Protein AF-A2E7D9-F1 (afdb_monomer_lite)

Radius of gyration: 16.48 Å; chains: 1; bounding box: 53×42×52 Å

Structure (mmCIF, N/CA/C/O backbone):
data_AF-A2E7D9-F1
#
_entry.id   AF-A2E7D9-F1
#
loop_
_atom_site.group_PDB
_atom_site.id
_atom_site.type_symbol
_atom_site.label_atom_id
_atom_site.label_alt_id
_atom_site.label_comp_id
_atom_site.label_asym_id
_atom_site.label_entity_id
_atom_site.label_seq_id
_atom_site.pdbx_PDB_ins_code
_atom_site.Cartn_x
_atom_site.Cartn_y
_atom_site.Cartn_z
_atom_site.occupancy
_atom_site.B_iso_or_equiv
_atom_site.auth_seq_id
_atom_site.auth_comp_id
_atom_site.auth_asym_id
_atom_site.auth_atom_id
_atom_site.pdbx_PDB_model_num
ATOM 1 N N . MET A 1 1 ? 33.638 1.918 5.954 1.00 30.06 1 MET A N 1
ATOM 2 C CA . MET A 1 1 ? 33.162 0.520 5.959 1.00 30.06 1 MET A CA 1
ATOM 3 C C . MET A 1 1 ? 31.988 0.460 6.928 1.00 30.06 1 MET A C 1
ATOM 5 O O . MET A 1 1 ? 32.212 0.409 8.124 1.00 30.06 1 MET A O 1
ATOM 9 N N . PHE A 1 2 ? 30.757 0.619 6.432 1.00 24.28 2 PHE A N 1
ATOM 10 C CA . PHE A 1 2 ? 29.536 0.519 7.238 1.00 24.28 2 PHE A CA 1
ATOM 11 C C . PHE A 1 2 ? 28.786 -0.727 6.775 1.00 24.28 2 PHE A C 1
ATOM 13 O O . PHE A 1 2 ? 28.211 -0.743 5.688 1.00 24.28 2 PHE A O 1
ATOM 20 N N . LEU A 1 3 ? 28.850 -1.782 7.583 1.00 25.36 3 LEU A N 1
ATOM 21 C CA . LEU A 1 3 ? 27.951 -2.925 7.490 1.00 25.36 3 LEU A CA 1
ATOM 22 C C . LEU A 1 3 ? 26.620 -2.477 8.096 1.00 25.36 3 LEU A C 1
ATOM 24 O O . LEU A 1 3 ? 26.408 -2.576 9.299 1.00 25.36 3 LEU A O 1
ATOM 28 N N . GLY A 1 4 ? 25.760 -1.887 7.268 1.00 25.38 4 GLY A N 1
ATOM 29 C CA . GLY A 1 4 ? 24.350 -1.761 7.607 1.00 25.38 4 GLY A CA 1
ATOM 30 C C . GLY A 1 4 ? 23.740 -3.152 7.529 1.00 25.38 4 GLY A C 1
ATOM 31 O O . GLY A 1 4 ? 23.746 -3.760 6.460 1.00 25.38 4 GLY A O 1
ATOM 32 N N . GLU A 1 5 ? 23.262 -3.672 8.653 1.00 24.62 5 GLU A N 1
ATOM 33 C CA . GLU A 1 5 ? 22.437 -4.874 8.685 1.00 24.62 5 GLU A CA 1
ATOM 34 C C . GLU A 1 5 ? 21.148 -4.589 7.905 1.00 24.62 5 GLU A C 1
ATOM 36 O O . GLU A 1 5 ? 20.177 -4.020 8.403 1.00 24.62 5 GLU A O 1
ATOM 41 N N . TYR A 1 6 ? 21.155 -4.940 6.621 1.00 29.70 6 TYR A N 1
ATOM 42 C CA . TYR A 1 6 ? 19.945 -5.016 5.827 1.00 29.70 6 TYR A CA 1
ATOM 43 C C . TYR A 1 6 ? 19.163 -6.215 6.354 1.00 29.70 6 TYR A C 1
ATOM 45 O O . TYR A 1 6 ? 19.452 -7.356 5.990 1.00 29.70 6 TYR A O 1
ATOM 53 N N . HIS A 1 7 ? 18.163 -5.969 7.203 1.00 30.05 7 HIS A N 1
ATOM 54 C CA . HIS A 1 7 ? 17.096 -6.936 7.435 1.00 30.05 7 HIS A CA 1
ATOM 55 C C . HIS A 1 7 ? 16.332 -7.103 6.122 1.00 30.05 7 HIS A C 1
ATOM 57 O O . HIS A 1 7 ? 15.333 -6.447 5.828 1.00 30.05 7 HIS A O 1
ATOM 63 N N . LEU A 1 8 ? 16.886 -7.962 5.275 1.00 32.75 8 LEU A N 1
ATOM 64 C CA . LEU A 1 8 ? 16.264 -8.465 4.081 1.00 32.75 8 LEU A CA 1
ATOM 65 C C . LEU A 1 8 ? 15.051 -9.271 4.565 1.00 32.75 8 LEU A C 1
ATOM 67 O O . LEU A 1 8 ? 15.192 -10.420 4.973 1.00 32.75 8 LEU A O 1
ATOM 71 N N . PHE A 1 9 ? 13.846 -8.700 4.503 1.00 41.06 9 PHE A N 1
ATOM 72 C CA . PHE A 1 9 ? 12.592 -9.467 4.582 1.00 41.06 9 PHE A CA 1
ATOM 73 C C . PHE A 1 9 ? 12.398 -10.305 3.300 1.00 41.06 9 PHE A C 1
ATOM 75 O O . PHE A 1 9 ? 11.319 -10.352 2.713 1.00 41.06 9 PHE A O 1
ATOM 82 N N . ALA A 1 10 ? 13.475 -10.926 2.809 1.00 32.38 10 ALA A N 1
ATOM 83 C CA . ALA A 1 10 ? 13.422 -11.865 1.714 1.00 32.38 10 ALA A CA 1
ATOM 84 C C . ALA A 1 10 ? 12.957 -13.204 2.266 1.00 32.38 10 ALA A C 1
ATOM 86 O O . ALA A 1 10 ? 13.607 -13.832 3.099 1.00 32.38 10 ALA A O 1
ATOM 87 N N . TYR A 1 11 ? 11.827 -13.637 1.729 1.00 38.59 11 TYR A N 1
ATOM 88 C CA . TYR A 1 11 ? 11.394 -15.020 1.708 1.00 38.59 11 TYR A CA 1
ATOM 89 C C . TYR A 1 11 ? 12.564 -15.904 1.236 1.00 38.59 11 TYR A C 1
ATOM 91 O O . TYR A 1 11 ? 12.858 -15.976 0.039 1.00 38.59 11 TYR A O 1
ATOM 99 N N . SER A 1 12 ? 13.265 -16.562 2.163 1.00 32.62 12 SER A N 1
ATOM 100 C CA . SER A 1 12 ? 14.117 -17.688 1.797 1.00 32.62 12 SER A CA 1
ATOM 101 C C . SER A 1 12 ? 13.190 -18.846 1.432 1.00 32.62 12 SER A C 1
ATOM 103 O O . SER A 1 12 ? 12.156 -19.081 2.060 1.00 32.62 12 SER A O 1
ATOM 105 N N . LYS A 1 13 ? 13.519 -19.546 0.350 1.00 31.23 13 LYS A N 1
ATOM 106 C CA . LYS A 1 13 ? 12.675 -20.550 -0.316 1.00 31.23 13 LYS A CA 1
ATOM 107 C C . LYS A 1 13 ? 12.487 -21.848 0.499 1.00 31.23 13 LYS A C 1
ATOM 109 O O . LYS A 1 13 ? 12.231 -22.890 -0.091 1.00 31.23 13 LYS A O 1
ATOM 114 N N . GLN A 1 14 ? 12.654 -21.809 1.823 1.00 28.23 14 GLN A N 1
ATOM 115 C CA . GLN A 1 14 ? 12.732 -22.996 2.679 1.00 28.23 14 GLN A CA 1
ATOM 116 C C . GLN A 1 14 ? 11.832 -23.011 3.921 1.00 28.23 14 GLN A C 1
ATOM 118 O O . GLN A 1 14 ? 11.934 -23.953 4.701 1.00 28.23 14 GLN A O 1
ATOM 123 N N . GLN A 1 15 ? 10.893 -22.076 4.099 1.00 30.97 15 GLN A N 1
ATOM 124 C CA . GLN A 1 15 ? 9.851 -22.249 5.121 1.00 30.97 15 GLN A CA 1
ATOM 125 C C . GLN A 1 15 ? 8.468 -21.809 4.630 1.00 30.97 15 GLN A C 1
ATOM 127 O O . GLN A 1 15 ? 8.072 -20.659 4.769 1.00 30.97 15 GLN A O 1
ATOM 132 N N . GLU A 1 16 ? 7.666 -22.773 4.172 1.00 32.97 16 GLU A N 1
ATOM 133 C CA . GLU A 1 16 ? 6.193 -22.693 4.131 1.00 32.97 16 GLU A CA 1
ATOM 134 C C . GLU A 1 16 ? 5.561 -22.681 5.546 1.00 32.97 16 GLU A C 1
ATOM 136 O O . GLU A 1 16 ? 4.452 -23.166 5.762 1.00 32.97 16 GLU A O 1
ATOM 141 N N . LYS A 1 17 ? 6.249 -22.135 6.555 1.00 33.28 17 LYS A N 1
ATOM 142 C CA . LYS A 1 17 ? 5.736 -22.016 7.922 1.00 33.28 17 LYS A CA 1
ATOM 143 C C . LYS A 1 17 ? 5.604 -20.545 8.282 1.00 33.28 17 LYS A C 1
ATOM 145 O O . LYS A 1 17 ? 6.595 -19.897 8.582 1.00 33.28 17 LYS A O 1
ATOM 150 N N . ASN A 1 18 ? 4.359 -20.066 8.229 1.00 40.09 18 ASN A N 1
ATOM 151 C CA . ASN A 1 18 ? 3.799 -18.935 8.976 1.00 40.09 18 ASN A CA 1
ATOM 152 C C . ASN A 1 18 ? 4.838 -18.105 9.749 1.00 40.09 18 ASN A C 1
ATOM 154 O O . ASN A 1 18 ? 5.039 -18.331 10.942 1.00 40.09 18 ASN A O 1
ATOM 158 N N . VAL A 1 19 ? 5.455 -17.117 9.098 1.00 40.50 19 VAL A N 1
ATOM 159 C CA . VAL A 1 19 ? 6.212 -16.081 9.813 1.00 40.50 19 VAL A CA 1
ATOM 160 C C . VAL A 1 19 ? 5.197 -15.092 10.384 1.00 40.50 19 VAL A C 1
ATOM 162 O O . VAL A 1 19 ? 4.939 -14.026 9.835 1.00 40.50 19 VAL A O 1
ATOM 165 N N . LEU A 1 20 ? 4.532 -15.525 11.451 1.00 44.31 20 LEU A N 1
ATOM 166 C CA . LEU A 1 20 ? 3.781 -14.664 12.349 1.00 44.31 20 LEU A CA 1
ATOM 167 C C . LEU A 1 20 ? 4.821 -14.037 13.280 1.00 44.31 20 LEU A C 1
ATOM 169 O O . LEU A 1 20 ? 5.374 -14.714 14.143 1.00 44.31 20 LEU A O 1
ATOM 173 N N . HIS A 1 21 ? 5.154 -12.774 13.045 1.00 48.06 21 HIS A N 1
ATOM 174 C CA . HIS A 1 21 ? 6.041 -12.007 13.914 1.00 48.06 21 HIS A CA 1
ATOM 175 C C . HIS A 1 21 ? 5.355 -11.845 15.283 1.00 48.06 21 HIS A C 1
ATOM 177 O O . HIS A 1 21 ? 4.340 -11.155 15.401 1.00 48.06 21 HIS A O 1
ATOM 183 N N . SER A 1 22 ? 5.834 -12.572 16.292 1.00 50.59 22 SER A N 1
ATOM 184 C CA . SER A 1 22 ? 5.125 -12.786 17.562 1.00 50.59 22 SER A CA 1
ATOM 185 C C . SER A 1 22 ? 5.709 -12.007 18.744 1.00 50.59 22 SER A C 1
ATOM 187 O O . SER A 1 22 ? 5.402 -12.313 19.891 1.00 50.59 22 SER A O 1
ATOM 189 N N . ASP A 1 23 ? 6.594 -11.052 18.487 1.00 54.59 23 ASP A N 1
ATOM 190 C CA . ASP A 1 23 ? 7.470 -10.432 19.482 1.00 54.59 23 ASP A CA 1
ATOM 191 C C . ASP A 1 23 ? 6.954 -9.090 20.031 1.00 54.59 23 ASP A C 1
ATOM 193 O O . ASP A 1 23 ? 7.491 -8.583 21.013 1.00 54.59 23 ASP A O 1
ATOM 197 N N . GLN A 1 24 ? 5.869 -8.535 19.477 1.00 60.06 24 GLN A N 1
ATOM 198 C CA . GLN A 1 24 ? 5.248 -7.310 19.992 1.00 60.06 24 GLN A CA 1
ATOM 199 C C . GLN A 1 24 ? 3.791 -7.514 20.393 1.00 60.06 24 GLN A C 1
ATOM 201 O O . GLN A 1 24 ? 3.013 -8.150 19.683 1.00 60.06 24 GLN A O 1
ATOM 206 N N . ALA A 1 25 ? 3.400 -6.907 21.516 1.00 69.75 25 ALA A N 1
ATOM 207 C CA . ALA A 1 25 ? 2.000 -6.844 21.901 1.00 69.75 25 ALA A CA 1
ATOM 208 C C . ALA A 1 25 ? 1.224 -5.999 20.870 1.00 69.75 25 ALA A C 1
ATOM 210 O O . ALA A 1 25 ? 1.711 -4.939 20.463 1.00 69.75 25 ALA A O 1
ATOM 211 N N . PRO A 1 26 ? 0.001 -6.400 20.476 1.00 75.88 26 PRO A N 1
ATOM 212 C CA . PRO A 1 26 ? -0.796 -5.641 19.515 1.00 75.88 26 PRO A CA 1
ATOM 213 C C . PRO A 1 26 ? -0.931 -4.162 19.919 1.00 75.88 26 PRO A C 1
ATOM 215 O O . PRO A 1 26 ? -0.748 -3.263 19.101 1.00 75.88 26 PRO A O 1
ATOM 218 N N . TYR A 1 27 ? -1.177 -3.906 21.205 1.00 81.06 27 TYR A N 1
ATOM 219 C CA . TYR A 1 27 ? -1.389 -2.560 21.732 1.00 81.06 27 TYR A CA 1
ATOM 220 C C . TYR A 1 27 ? -0.197 -1.617 21.521 1.00 81.06 27 TYR A C 1
ATOM 222 O O . TYR A 1 27 ? -0.385 -0.518 21.008 1.00 81.06 27 TYR A O 1
ATOM 230 N N . SER A 1 28 ? 1.030 -2.063 21.812 1.00 83.56 28 SER A N 1
ATOM 231 C CA . SER A 1 28 ? 2.228 -1.229 21.629 1.00 83.56 28 SER A CA 1
ATOM 232 C C . SER A 1 28 ? 2.438 -0.811 20.170 1.00 83.56 28 SER A C 1
ATOM 234 O O . SER A 1 28 ? 2.956 0.268 19.880 1.00 83.56 28 SER A O 1
ATOM 236 N N . VAL A 1 29 ? 2.001 -1.651 19.227 1.00 87.19 29 VAL A N 1
ATOM 237 C CA . VAL A 1 29 ? 2.058 -1.312 17.804 1.00 87.19 29 VAL A CA 1
ATOM 238 C C . VAL A 1 29 ? 1.031 -0.239 17.462 1.00 87.19 29 VAL A C 1
ATOM 240 O O . VAL A 1 29 ? 1.341 0.696 16.730 1.00 87.19 29 VAL A O 1
ATOM 243 N N . TRP A 1 30 ? -0.183 -0.342 18.001 1.00 89.62 30 TRP A N 1
ATOM 244 C CA . TRP A 1 30 ? -1.208 0.673 17.794 1.00 89.62 30 TRP A CA 1
ATOM 245 C C . TRP A 1 30 ? -0.781 2.035 18.354 1.00 89.62 30 TRP A C 1
ATOM 247 O O . TRP A 1 30 ? -0.846 3.025 17.624 1.00 89.62 30 TRP A O 1
ATOM 257 N N . GLU A 1 31 ? -0.243 2.072 19.577 1.00 90.31 31 GLU A N 1
ATOM 258 C CA . GLU A 1 31 ? 0.246 3.298 20.233 1.00 90.31 31 GLU A CA 1
ATOM 259 C C . GLU A 1 31 ? 1.347 4.028 19.455 1.00 90.31 31 GLU A C 1
ATOM 261 O O . GLU A 1 31 ? 1.467 5.251 19.526 1.00 90.31 31 GLU A O 1
ATOM 266 N N . THR A 1 32 ? 2.120 3.295 18.647 1.00 90.56 32 THR A N 1
ATOM 267 C CA . THR A 1 32 ? 3.137 3.885 17.762 1.00 90.56 32 THR A CA 1
ATOM 268 C C . THR A 1 32 ? 2.513 4.853 16.751 1.00 90.56 32 THR A C 1
ATOM 270 O O . THR A 1 32 ? 3.151 5.813 16.313 1.00 90.56 32 THR A O 1
ATOM 273 N N . PHE A 1 33 ? 1.258 4.614 16.370 1.00 92.44 33 PHE A N 1
ATOM 274 C CA . PHE A 1 33 ? 0.574 5.377 15.336 1.00 92.44 33 PHE A CA 1
ATOM 275 C C . PHE A 1 33 ? -0.604 6.176 15.865 1.00 92.44 33 PHE A C 1
ATOM 277 O O . PHE A 1 33 ? -0.862 7.252 15.337 1.00 92.44 33 PHE A O 1
ATOM 284 N N . TYR A 1 34 ? -1.322 5.704 16.873 1.00 90.81 34 TYR A N 1
ATOM 285 C CA . TYR A 1 34 ? -2.526 6.330 17.407 1.00 90.81 34 TYR A CA 1
ATOM 286 C C . TYR A 1 34 ? -2.398 6.436 18.928 1.00 90.81 34 TYR A C 1
ATOM 288 O O . TYR A 1 34 ? -2.048 5.469 19.578 1.00 90.81 34 TYR A O 1
ATOM 296 N N . GLN A 1 35 ? -2.660 7.611 19.503 1.00 86.00 35 GLN A N 1
ATOM 297 C CA . GLN A 1 35 ? -2.377 7.915 20.919 1.00 86.00 35 GLN A CA 1
ATOM 298 C C . GLN A 1 35 ? -3.387 7.309 21.914 1.00 86.00 35 GLN A C 1
ATOM 300 O O . GLN A 1 35 ? -3.426 7.703 23.075 1.00 86.00 35 GLN A O 1
ATOM 305 N N . ASP A 1 36 ? -4.254 6.412 21.460 1.00 82.75 36 ASP A N 1
ATOM 306 C CA . ASP A 1 36 ? -5.345 5.826 22.229 1.00 82.75 36 ASP A CA 1
ATOM 307 C C . ASP A 1 36 ? -5.384 4.308 22.083 1.00 82.75 36 ASP A C 1
ATOM 309 O O . ASP A 1 36 ? -4.808 3.773 21.152 1.00 82.75 36 ASP A O 1
ATOM 313 N N . TYR A 1 37 ? -6.060 3.595 22.983 1.00 76.25 37 TYR A N 1
ATOM 314 C CA . TYR A 1 37 ? -6.307 2.158 22.820 1.00 76.25 37 TYR A CA 1
ATOM 315 C C . TYR A 1 37 ? -7.372 1.920 21.740 1.00 76.25 37 TYR A C 1
ATOM 317 O O . TYR A 1 37 ? -8.376 2.639 21.746 1.00 76.25 37 TYR A O 1
ATOM 325 N N . PRO A 1 38 ? -7.213 0.920 20.847 1.00 76.38 38 PRO A N 1
ATOM 326 C CA . PRO A 1 38 ? -8.222 0.636 19.837 1.00 76.38 38 PRO A CA 1
ATOM 327 C C . PRO A 1 38 ? -9.535 0.219 20.508 1.00 76.38 38 PRO A C 1
ATOM 329 O O . PRO A 1 38 ? -9.612 -0.797 21.194 1.00 76.38 38 PRO A O 1
ATOM 332 N N . LYS A 1 39 ? -10.600 0.987 20.291 1.00 70.38 39 LYS A N 1
ATOM 333 C CA . LYS A 1 39 ? -11.940 0.738 20.846 1.00 70.38 39 LYS A CA 1
ATOM 334 C C . LYS A 1 39 ? -12.564 -0.560 20.327 1.00 70.38 39 LYS A C 1
ATOM 336 O O . LYS A 1 39 ? -13.464 -1.105 20.960 1.00 70.38 39 LYS A O 1
ATOM 341 N N . SER A 1 40 ? -12.105 -1.043 19.175 1.00 66.56 40 SER A N 1
ATOM 342 C CA . SER A 1 40 ? -12.504 -2.308 18.555 1.00 66.56 40 SER A CA 1
ATOM 343 C C . SER A 1 40 ? -11.509 -3.435 18.858 1.00 66.56 40 SER A C 1
ATOM 345 O O . SER A 1 40 ? -10.300 -3.195 18.879 1.00 66.56 40 SER A O 1
ATOM 347 N N . ASN A 1 41 ? -11.984 -4.684 18.927 1.00 66.81 41 ASN A N 1
ATOM 348 C CA . ASN A 1 41 ? -11.107 -5.863 18.895 1.00 66.81 41 ASN A CA 1
ATOM 349 C C . ASN A 1 41 ? -10.246 -5.888 17.619 1.00 66.81 41 ASN A C 1
ATOM 351 O O . ASN A 1 41 ? -10.692 -5.463 16.550 1.00 66.81 41 ASN A O 1
ATOM 355 N N . TYR A 1 42 ? -9.028 -6.422 17.726 1.00 77.31 42 TYR A N 1
ATOM 356 C CA . TYR A 1 42 ? -8.182 -6.666 16.561 1.00 77.31 42 TYR A CA 1
ATOM 357 C C . TYR A 1 42 ? -8.558 -7.982 15.866 1.00 77.31 42 TYR A C 1
ATOM 359 O O . TYR A 1 42 ? -9.064 -8.916 16.488 1.00 77.31 42 TYR A O 1
ATOM 367 N N . TYR A 1 43 ? -8.283 -8.060 14.567 1.00 78.19 43 TYR A N 1
ATOM 368 C CA . TYR A 1 43 ? -8.520 -9.239 13.739 1.00 78.19 43 TYR A CA 1
ATOM 369 C C . TYR A 1 43 ? -7.191 -9.947 13.471 1.00 78.19 43 TYR A C 1
ATOM 371 O O . TYR A 1 43 ? -6.248 -9.317 12.992 1.00 78.19 43 TYR A O 1
ATOM 379 N N . SER A 1 44 ? -7.122 -11.249 13.747 1.00 83.94 44 SER A N 1
ATOM 380 C CA . SER A 1 44 ? -5.928 -12.077 13.540 1.00 83.94 44 SER A CA 1
ATOM 381 C C . SER A 1 44 ? -6.269 -13.421 12.896 1.00 83.94 44 SER A C 1
ATOM 383 O O . SER A 1 44 ? -7.411 -13.881 12.935 1.00 83.94 44 SER A O 1
ATOM 385 N N . GLY A 1 45 ? -5.271 -14.060 12.283 1.00 81.12 45 GLY A N 1
ATOM 386 C CA . GLY A 1 45 ? -5.428 -15.369 11.648 1.00 81.12 45 GLY A CA 1
ATOM 387 C C . GLY A 1 45 ? -5.589 -15.322 10.126 1.00 81.12 45 GLY A C 1
ATOM 388 O O . GLY A 1 45 ? -5.163 -14.382 9.452 1.00 81.12 45 GLY A O 1
ATOM 389 N N . LYS A 1 46 ? -6.136 -16.399 9.553 1.00 83.69 46 LYS A N 1
ATOM 390 C CA . LYS A 1 46 ? -6.160 -16.620 8.100 1.00 83.69 46 LYS A CA 1
ATOM 391 C C . LYS A 1 46 ? -7.432 -16.067 7.456 1.00 83.69 46 LYS A C 1
ATOM 393 O O . LYS A 1 46 ? -8.527 -16.429 7.870 1.00 83.69 46 LYS A O 1
ATOM 398 N N . ASN A 1 47 ? -7.279 -15.285 6.384 1.00 79.81 47 ASN A N 1
ATOM 399 C CA . ASN A 1 47 ? -8.366 -14.735 5.566 1.00 79.81 47 ASN A CA 1
ATOM 400 C C . ASN A 1 47 ? -9.442 -14.027 6.401 1.00 79.81 47 ASN A C 1
ATOM 402 O O . ASN A 1 47 ? -10.639 -14.189 6.148 1.00 79.81 47 ASN A O 1
ATOM 406 N N . VAL A 1 48 ? -9.017 -13.257 7.407 1.00 78.44 48 VAL A N 1
ATOM 407 C CA . VAL A 1 48 ? -9.939 -12.474 8.232 1.00 78.44 48 VAL A CA 1
ATOM 408 C C . VAL A 1 48 ? -10.739 -11.523 7.350 1.00 78.44 48 VAL A C 1
ATOM 410 O O . VAL A 1 48 ? -10.191 -10.841 6.490 1.00 78.44 48 VAL A O 1
ATOM 413 N N . LYS A 1 49 ? -12.055 -11.494 7.537 1.00 74.12 49 LYS A N 1
ATOM 414 C CA . LYS A 1 49 ? -12.936 -10.579 6.810 1.00 74.12 49 LYS A CA 1
ATOM 415 C C . LYS A 1 49 ? -13.244 -9.384 7.694 1.00 74.12 49 LYS A C 1
ATOM 417 O O . LYS A 1 49 ? -13.491 -9.552 8.886 1.00 74.12 49 LYS A O 1
ATOM 422 N N . GLY A 1 50 ? -13.256 -8.198 7.099 1.00 65.88 50 GLY A N 1
ATOM 423 C CA . GLY A 1 50 ? -13.605 -6.964 7.791 1.00 65.88 50 GLY A CA 1
ATOM 424 C C . GLY A 1 50 ? -14.440 -6.053 6.901 1.00 65.88 50 GLY A C 1
ATOM 425 O O . GLY A 1 50 ? -14.147 -5.880 5.720 1.00 65.88 50 GLY A O 1
ATOM 426 N N . SER A 1 51 ? -15.474 -5.455 7.482 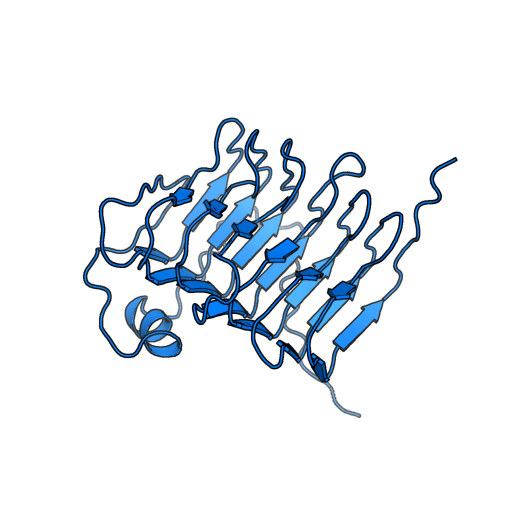1.00 62.97 51 SER A N 1
ATOM 427 C CA . SER A 1 51 ? -16.284 -4.400 6.869 1.00 62.97 51 SER A CA 1
ATOM 428 C C . SER A 1 51 ? -16.554 -3.332 7.923 1.00 62.97 51 SER A C 1
ATOM 430 O O . SER A 1 51 ? -16.960 -3.686 9.034 1.00 62.97 51 SER A O 1
ATOM 432 N N . ALA A 1 52 ? -16.340 -2.046 7.618 1.00 56.66 52 ALA A N 1
ATOM 433 C CA . ALA A 1 52 ? -16.581 -1.022 8.635 1.00 56.66 52 ALA A CA 1
ATOM 434 C C . ALA A 1 52 ? -18.056 -0.768 8.913 1.00 56.66 52 ALA A C 1
ATOM 436 O O . ALA A 1 52 ? -18.831 -0.464 8.005 1.00 56.66 52 ALA A O 1
ATOM 437 N N . ILE A 1 53 ? -18.394 -0.758 10.202 1.00 56.84 53 ILE A N 1
ATOM 438 C CA . ILE A 1 53 ? -19.672 -0.261 10.710 1.00 56.84 53 ILE A CA 1
ATOM 439 C C . ILE A 1 53 ? -19.455 1.087 11.415 1.00 56.84 53 ILE A C 1
ATOM 441 O O . ILE A 1 53 ? -20.247 1.987 11.135 1.00 56.84 53 ILE A O 1
ATOM 445 N N . ASN A 1 54 ? -18.386 1.239 12.224 1.00 59.16 54 ASN A N 1
ATOM 446 C CA . ASN A 1 54 ? -17.789 2.481 12.760 1.00 59.16 54 ASN A CA 1
ATOM 447 C C . ASN A 1 54 ? -16.576 2.155 13.663 1.00 59.16 54 ASN A C 1
ATOM 449 O O . ASN A 1 54 ? -16.541 1.076 14.241 1.00 59.16 54 ASN A O 1
ATOM 453 N N . GLY A 1 55 ? -15.662 3.122 13.836 1.00 76.06 55 GLY A N 1
ATOM 454 C CA . GLY A 1 55 ? -14.733 3.203 14.973 1.00 76.06 55 GLY A CA 1
ATOM 455 C C . GLY A 1 55 ? -13.610 2.167 15.007 1.00 76.06 55 GLY A C 1
ATOM 456 O O . GLY A 1 55 ? -13.780 1.131 15.619 1.00 76.06 55 GLY A O 1
ATOM 457 N N . GLU A 1 56 ? -12.452 2.531 14.449 1.00 86.19 56 GLU A N 1
ATOM 458 C CA . GLU A 1 56 ? -11.145 1.871 14.649 1.00 86.19 56 GLU A CA 1
ATOM 459 C C . GLU A 1 56 ? -11.058 0.408 14.164 1.00 86.19 56 GLU A C 1
ATOM 461 O O . GLU A 1 56 ? -11.958 -0.398 14.342 1.00 86.19 56 GLU A O 1
ATOM 466 N N . TYR A 1 57 ? -9.990 0.061 13.447 1.00 85.62 57 TYR A N 1
ATOM 467 C CA . TYR A 1 57 ? -9.809 -1.275 12.879 1.00 85.62 57 TYR A CA 1
ATOM 468 C C . TYR A 1 57 ? -8.341 -1.649 12.928 1.00 85.62 57 TYR A C 1
ATOM 470 O O . TYR A 1 57 ? -7.506 -1.020 12.277 1.00 85.62 57 TYR A O 1
ATOM 478 N N . PHE A 1 58 ? -8.036 -2.700 13.679 1.00 88.31 58 PHE A N 1
ATOM 479 C CA . PHE A 1 58 ? -6.679 -3.192 13.810 1.00 88.31 58 PHE A CA 1
ATOM 480 C C . PHE A 1 58 ? -6.585 -4.627 13.309 1.00 88.31 58 PHE A C 1
ATOM 482 O O . PHE A 1 58 ? -7.211 -5.531 13.853 1.00 88.31 58 PHE A O 1
ATOM 489 N N . ILE A 1 59 ? -5.811 -4.848 12.255 1.00 85.69 59 ILE A N 1
ATOM 490 C CA . ILE A 1 59 ? -5.465 -6.184 11.782 1.00 85.69 59 ILE A CA 1
ATOM 491 C C . ILE A 1 59 ? -4.070 -6.487 12.279 1.00 85.69 59 ILE A C 1
ATOM 493 O O . ILE A 1 59 ? -3.125 -5.778 11.949 1.00 85.69 59 ILE A O 1
ATOM 497 N N . PHE A 1 60 ? -3.943 -7.540 13.068 1.00 86.50 60 PHE A N 1
ATOM 498 C CA . PHE A 1 60 ? -2.683 -7.909 13.679 1.00 86.50 60 PHE A CA 1
ATOM 499 C C . PHE A 1 60 ? -2.423 -9.383 13.437 1.00 86.50 60 PHE A C 1
ATOM 501 O O . PHE A 1 60 ? -3.264 -10.220 13.762 1.00 86.50 60 PHE A O 1
ATOM 508 N N . ASN A 1 61 ? -1.244 -9.702 12.907 1.00 86.44 61 ASN A N 1
ATOM 509 C CA . ASN A 1 61 ? -0.792 -11.079 12.754 1.00 86.44 61 ASN A CA 1
ATOM 510 C C . ASN A 1 61 ? -1.759 -11.912 11.886 1.00 86.44 61 ASN A C 1
ATOM 512 O O . ASN A 1 61 ? -2.372 -12.891 12.329 1.00 86.44 61 ASN A O 1
ATOM 516 N N . ALA A 1 62 ? -1.956 -11.458 10.647 1.00 84.50 62 ALA A N 1
ATOM 517 C CA . ALA A 1 62 ? -2.955 -11.999 9.730 1.00 84.50 62 ALA A CA 1
ATOM 518 C C . ALA A 1 62 ? -2.345 -12.419 8.389 1.00 84.50 62 ALA A C 1
ATOM 520 O O . ALA A 1 62 ? -1.451 -11.767 7.854 1.00 84.50 62 ALA A O 1
ATOM 521 N N . ILE A 1 63 ? -2.865 -13.496 7.804 1.00 86.00 63 ILE A N 1
ATOM 522 C CA . ILE A 1 63 ? -2.416 -13.993 6.500 1.00 86.00 63 ILE A CA 1
ATOM 523 C C . ILE A 1 63 ? -3.619 -14.107 5.577 1.00 86.00 63 ILE A C 1
ATOM 525 O O . ILE A 1 63 ? -4.590 -14.786 5.895 1.00 86.00 63 ILE A O 1
ATOM 529 N N . PHE A 1 64 ? -3.534 -13.500 4.402 1.00 83.19 64 PHE A N 1
ATOM 530 C CA . PHE A 1 64 ? -4.529 -13.617 3.352 1.00 83.19 64 PHE A CA 1
ATOM 531 C C . PHE A 1 64 ? -3.955 -14.463 2.228 1.00 83.19 64 PHE A C 1
ATOM 533 O O . PHE A 1 64 ? -2.903 -14.146 1.676 1.00 83.19 64 PHE A O 1
ATOM 540 N N . LEU A 1 65 ? -4.644 -15.549 1.909 1.00 85.38 65 LEU A N 1
ATOM 541 C CA . LEU A 1 65 ? -4.250 -16.533 0.917 1.00 85.38 65 LEU A CA 1
ATOM 542 C C . LEU A 1 65 ? -5.346 -16.640 -0.133 1.00 85.38 65 LEU A C 1
ATOM 544 O O . LEU A 1 65 ? -6.486 -16.974 0.206 1.00 85.38 65 LEU A O 1
ATOM 548 N N . SER A 1 66 ? -4.977 -16.408 -1.392 1.00 83.75 66 SER A N 1
ATOM 549 C CA . SER A 1 66 ? -5.820 -16.691 -2.560 1.00 83.75 66 SER A CA 1
ATOM 550 C C . SER A 1 66 ? -7.217 -16.063 -2.498 1.00 83.75 66 SER A C 1
ATOM 552 O O . SER A 1 66 ? -8.197 -16.640 -2.971 1.00 83.75 66 SER A O 1
ATOM 554 N N . VAL A 1 67 ? -7.326 -14.870 -1.913 1.00 78.31 67 VAL A N 1
ATOM 555 C CA . VAL A 1 67 ? -8.540 -14.049 -2.013 1.00 78.31 67 VAL A CA 1
ATOM 556 C C . VAL A 1 67 ? -8.683 -13.672 -3.484 1.00 78.31 67 VAL A C 1
ATOM 558 O O . VAL A 1 67 ? -7.787 -13.013 -3.984 1.00 78.31 67 VAL A O 1
ATOM 561 N N . THR A 1 68 ? -9.723 -14.145 -4.179 1.00 78.81 68 THR A N 1
ATOM 562 C CA . THR A 1 68 ? -9.871 -14.047 -5.657 1.00 78.81 68 THR A CA 1
ATOM 563 C C . THR A 1 68 ? -11.111 -13.278 -6.120 1.00 78.81 68 THR A C 1
ATOM 565 O O . THR A 1 68 ? -11.291 -13.038 -7.315 1.00 78.81 68 THR A O 1
ATOM 568 N N . THR A 1 69 ? -12.005 -12.944 -5.190 1.00 72.69 69 THR A N 1
ATOM 569 C CA . THR A 1 69 ? -13.302 -12.332 -5.486 1.00 72.69 69 THR A CA 1
ATOM 570 C C . THR A 1 69 ? -13.230 -10.826 -5.249 1.00 72.69 69 THR A C 1
ATOM 572 O O . THR A 1 69 ? -12.656 -10.110 -6.063 1.00 72.69 69 THR A O 1
ATOM 575 N N . THR A 1 70 ? -13.779 -10.352 -4.136 1.00 73.81 70 THR A N 1
ATOM 576 C CA . THR A 1 70 ? -13.701 -8.964 -3.674 1.00 73.81 70 THR A CA 1
ATOM 577 C C . THR A 1 70 ? -12.526 -8.790 -2.717 1.00 73.81 70 THR A C 1
ATOM 579 O O . THR A 1 70 ? -12.064 -9.771 -2.123 1.00 73.81 70 THR A O 1
ATOM 582 N N . SER A 1 71 ? -12.081 -7.548 -2.490 1.00 74.75 71 SER A N 1
ATOM 583 C CA . SER A 1 71 ? -11.115 -7.259 -1.425 1.00 74.75 71 SER A CA 1
ATOM 584 C C . SER A 1 71 ? -11.600 -7.874 -0.112 1.00 74.75 71 SER A C 1
ATOM 586 O O . SER A 1 71 ? -12.774 -7.757 0.246 1.00 74.75 71 SER A O 1
ATOM 588 N N . ALA A 1 72 ? -10.698 -8.551 0.602 1.00 72.94 72 ALA A N 1
ATOM 589 C CA . ALA A 1 72 ? -11.015 -9.197 1.874 1.00 72.94 72 ALA A CA 1
ATOM 590 C C . ALA A 1 72 ? -11.451 -8.181 2.933 1.00 72.94 72 ALA A C 1
ATOM 592 O O . ALA A 1 72 ? -12.222 -8.501 3.841 1.00 72.94 72 ALA A O 1
ATOM 593 N N . ILE A 1 73 ? -10.953 -6.954 2.789 1.00 76.62 73 ILE A N 1
ATOM 594 C CA . ILE A 1 73 ? -11.298 -5.817 3.618 1.00 76.62 73 ILE A CA 1
ATOM 595 C C . ILE A 1 73 ? -11.652 -4.659 2.697 1.00 76.62 73 ILE A C 1
ATOM 597 O O . ILE A 1 73 ? -10.854 -4.270 1.840 1.00 76.62 73 ILE A O 1
ATOM 601 N N . THR A 1 74 ? -12.854 -4.121 2.876 1.00 78.56 74 THR A N 1
ATOM 602 C CA . THR A 1 74 ? -13.314 -2.939 2.147 1.00 78.56 74 THR A CA 1
ATOM 603 C C . THR A 1 74 ? -13.872 -1.913 3.118 1.00 78.56 74 THR A C 1
ATOM 605 O O . THR A 1 74 ? -14.692 -2.238 3.981 1.00 78.56 74 THR A O 1
ATOM 608 N N . PHE A 1 75 ? -13.455 -0.663 2.942 1.00 77.75 75 PHE A N 1
ATOM 609 C CA . PHE A 1 75 ? -13.906 0.465 3.742 1.00 77.75 75 PHE A CA 1
ATOM 610 C C . PHE A 1 75 ? -14.442 1.589 2.858 1.00 77.75 75 PHE A C 1
ATOM 612 O O . PHE A 1 75 ? -13.773 2.033 1.927 1.00 77.75 75 PHE A O 1
ATOM 619 N N . SER A 1 76 ? -15.659 2.035 3.171 1.00 78.56 76 SER A N 1
ATOM 620 C CA . SER A 1 76 ? -16.379 3.090 2.445 1.00 78.56 76 SER A CA 1
ATOM 621 C C . SER A 1 76 ? -16.927 4.200 3.348 1.00 78.56 76 SER A C 1
ATOM 623 O O . SER A 1 76 ? -17.488 5.173 2.851 1.00 78.56 76 SER A O 1
ATOM 625 N N . LYS A 1 77 ? -16.774 4.089 4.675 1.00 80.56 77 LYS A N 1
ATOM 626 C CA . LYS A 1 77 ? -17.213 5.116 5.632 1.00 80.56 77 LYS A CA 1
ATOM 627 C C . LYS A 1 77 ? -16.043 6.001 6.046 1.00 80.56 77 LYS A C 1
ATOM 629 O O . LYS A 1 77 ? -14.956 5.499 6.294 1.00 80.56 77 LYS A O 1
ATOM 634 N N . ALA A 1 78 ? -16.278 7.305 6.150 1.00 85.12 78 ALA A N 1
ATOM 635 C CA . ALA A 1 78 ? -15.274 8.247 6.635 1.00 85.12 78 ALA A CA 1
ATOM 636 C C . ALA A 1 78 ? -15.005 8.095 8.146 1.00 85.12 78 ALA A C 1
ATOM 638 O O . ALA A 1 78 ? -15.803 7.509 8.879 1.00 85.12 78 ALA A O 1
ATOM 639 N N . GLY A 1 79 ? -13.889 8.658 8.615 1.00 83.69 79 GLY A N 1
ATOM 640 C CA . GLY A 1 79 ? -13.533 8.717 10.035 1.00 83.69 79 GLY A CA 1
ATOM 641 C C . GLY A 1 79 ? -12.979 7.414 10.616 1.00 83.69 79 GLY A C 1
ATOM 642 O O . GLY A 1 79 ? -12.927 7.257 11.835 1.00 83.69 79 GLY A O 1
ATOM 643 N N . ILE A 1 80 ? -12.562 6.466 9.775 1.00 85.88 80 ILE A N 1
ATOM 644 C CA . ILE A 1 80 ? -11.956 5.216 10.232 1.00 85.88 80 ILE A CA 1
ATOM 645 C C . ILE A 1 80 ? -10.473 5.450 10.547 1.00 85.88 80 ILE A C 1
ATOM 647 O O . ILE A 1 80 ? -9.752 6.073 9.770 1.00 85.88 80 ILE A O 1
ATOM 651 N N . LYS A 1 81 ? -10.003 4.915 11.679 1.00 89.19 81 LYS A N 1
ATOM 652 C CA . LYS A 1 81 ? -8.576 4.676 11.928 1.00 89.19 81 LYS A CA 1
ATOM 653 C C . LYS A 1 81 ? -8.285 3.215 11.640 1.00 89.19 81 LYS A C 1
ATOM 655 O O . LYS A 1 81 ? -8.849 2.344 12.295 1.00 89.19 81 LYS A O 1
ATOM 660 N N . PHE A 1 82 ? -7.423 2.948 10.681 1.00 88.50 82 PHE A N 1
ATOM 661 C CA . PHE A 1 82 ? -7.010 1.606 10.330 1.00 88.50 82 PHE A CA 1
ATOM 662 C C . PHE A 1 82 ? -5.517 1.432 10.557 1.00 88.50 82 PHE A C 1
ATOM 664 O O . PHE A 1 82 ? -4.713 2.306 10.213 1.00 88.50 82 PHE A O 1
ATOM 671 N N . LEU A 1 83 ? -5.165 0.279 11.107 1.00 89.44 83 LEU A N 1
ATOM 672 C CA . LEU A 1 83 ? -3.808 -0.226 11.178 1.00 89.44 83 LEU A CA 1
ATOM 673 C C . LEU A 1 83 ? -3.826 -1.686 10.737 1.00 89.44 83 LEU A C 1
ATOM 675 O O . LEU A 1 83 ? -4.566 -2.485 11.306 1.00 89.44 83 LEU A O 1
ATOM 679 N N . ASP A 1 84 ? -2.998 -2.047 9.764 1.00 88.31 84 ASP A N 1
ATOM 680 C CA . ASP A 1 84 ? -2.560 -3.431 9.618 1.00 88.31 84 ASP A CA 1
ATOM 681 C C . ASP A 1 84 ? -1.115 -3.574 10.097 1.00 88.31 84 ASP A C 1
ATOM 683 O O . ASP A 1 84 ? -0.281 -2.689 9.901 1.00 88.31 84 ASP A O 1
ATOM 687 N N . SER A 1 85 ? -0.848 -4.672 10.797 1.00 89.00 85 SER A N 1
ATOM 688 C CA . SER A 1 85 ? 0.469 -5.016 11.304 1.00 89.00 85 SER A CA 1
ATOM 689 C C . SER A 1 85 ? 0.738 -6.506 11.194 1.00 89.00 85 SER A C 1
ATOM 691 O O . SER A 1 85 ? -0.144 -7.324 11.473 1.00 89.00 85 SER A O 1
ATOM 693 N N . TYR A 1 86 ? 1.965 -6.855 10.802 1.00 87.00 86 TYR A N 1
ATOM 694 C CA . TYR A 1 86 ? 2.412 -8.240 10.635 1.00 87.00 86 TYR A CA 1
ATOM 695 C C . TYR A 1 86 ? 1.446 -9.034 9.758 1.00 87.00 86 TYR A C 1
ATOM 697 O O . TYR A 1 86 ? 0.925 -10.089 10.127 1.00 87.00 86 TYR A O 1
ATOM 705 N N . LYS A 1 87 ? 1.143 -8.450 8.600 1.00 86.06 87 LYS A N 1
ATOM 706 C CA . LYS A 1 87 ? 0.107 -8.938 7.699 1.00 86.06 87 LYS A CA 1
ATOM 707 C C . LYS A 1 87 ? 0.710 -9.366 6.371 1.00 86.06 87 LYS A C 1
ATOM 709 O O . LYS A 1 87 ? 1.387 -8.575 5.723 1.00 86.06 87 LYS A O 1
ATOM 714 N N . SER A 1 88 ? 0.391 -10.579 5.926 1.00 86.88 88 SER A N 1
ATOM 715 C CA . SER A 1 88 ? 0.840 -11.122 4.641 1.00 86.88 88 SER A CA 1
ATOM 716 C C . SER A 1 88 ? -0.311 -11.297 3.655 1.00 86.88 88 SER A C 1
ATOM 718 O O . SER A 1 88 ? -1.355 -11.836 4.013 1.00 86.88 88 SER A O 1
ATOM 720 N N . LEU A 1 89 ? -0.122 -10.864 2.409 1.00 84.69 89 LEU A N 1
ATOM 721 C CA . LEU A 1 89 ? -1.005 -11.136 1.274 1.00 84.69 89 LEU A CA 1
ATOM 722 C C . LEU A 1 89 ? -0.251 -12.046 0.299 1.00 84.69 89 LEU A C 1
ATOM 724 O O . LEU A 1 89 ? 0.764 -11.633 -0.258 1.00 84.69 89 LEU A O 1
ATOM 728 N N . SER A 1 90 ? -0.724 -13.272 0.083 1.00 88.12 90 SER A N 1
ATOM 729 C CA . SER A 1 90 ? -0.099 -14.221 -0.842 1.00 88.12 90 SER A CA 1
ATOM 730 C C . SER A 1 90 ? -1.085 -14.699 -1.895 1.00 88.12 90 SER A C 1
ATOM 732 O O . SER A 1 90 ? -2.138 -15.260 -1.582 1.00 88.12 90 SER A O 1
ATOM 734 N N . SER A 1 91 ? -0.709 -14.511 -3.161 1.00 86.31 91 SER A N 1
ATOM 735 C CA . SER A 1 91 ? -1.492 -14.939 -4.327 1.00 86.31 91 SER A CA 1
ATOM 736 C C . SER A 1 91 ? -2.926 -14.391 -4.335 1.00 86.31 91 SER A C 1
ATOM 738 O O . SER A 1 91 ? -3.842 -15.021 -4.861 1.00 86.31 91 SER A O 1
ATOM 740 N N . CYS A 1 92 ? -3.145 -13.226 -3.723 1.00 84.12 92 CYS A N 1
ATOM 741 C CA . CYS A 1 92 ? -4.444 -12.568 -3.719 1.00 84.12 92 CYS A CA 1
ATOM 742 C C . CYS A 1 92 ? -4.673 -11.857 -5.059 1.00 84.12 92 CYS A C 1
ATOM 744 O O . CYS A 1 92 ? -3.776 -11.201 -5.580 1.00 84.12 92 CYS A O 1
ATOM 746 N N . SER A 1 93 ? -5.884 -11.954 -5.596 1.00 81.31 93 SER A N 1
ATOM 747 C CA . SER A 1 93 ? -6.372 -11.183 -6.734 1.00 81.31 93 SER A CA 1
ATOM 748 C C . SER A 1 93 ? -7.769 -10.642 -6.441 1.00 81.31 93 SER A C 1
ATOM 750 O O . SER A 1 93 ? -8.649 -11.387 -6.048 1.00 81.31 93 SER A O 1
ATOM 752 N N . SER A 1 94 ? -8.009 -9.348 -6.600 1.00 74.69 94 SER A N 1
ATOM 753 C CA . SER A 1 94 ? -9.365 -8.806 -6.430 1.00 74.69 94 SER A CA 1
ATOM 754 C C . SER A 1 94 ? -9.884 -8.230 -7.729 1.00 74.69 94 SER A C 1
ATOM 756 O O . SER A 1 94 ? -9.112 -7.695 -8.523 1.00 74.69 94 SER A O 1
ATOM 758 N N . ASN A 1 95 ? -11.194 -8.325 -7.944 1.00 75.25 95 ASN A N 1
ATOM 759 C CA . ASN A 1 95 ? -11.881 -7.593 -9.002 1.00 75.25 95 ASN A CA 1
ATOM 760 C C . ASN A 1 95 ? -12.120 -6.112 -8.669 1.00 75.25 95 ASN A C 1
ATOM 762 O O . ASN A 1 95 ? -12.548 -5.357 -9.537 1.00 75.25 95 ASN A O 1
ATOM 766 N N . THR A 1 96 ? -11.818 -5.690 -7.443 1.00 73.62 96 THR A N 1
ATOM 767 C CA . THR A 1 96 ? -11.904 -4.298 -7.004 1.00 73.62 96 THR A CA 1
ATOM 768 C C . THR A 1 96 ? -10.550 -3.599 -7.065 1.00 73.62 96 THR A C 1
ATOM 770 O O . THR A 1 96 ? -9.487 -4.220 -7.105 1.00 73.62 96 THR A O 1
ATOM 773 N N . VAL A 1 97 ? -10.586 -2.271 -7.020 1.00 75.50 97 VAL A N 1
ATOM 774 C CA . VAL A 1 97 ? -9.411 -1.443 -6.736 1.00 75.50 97 VAL A CA 1
ATOM 775 C C . VAL A 1 97 ? -8.757 -1.918 -5.425 1.00 75.50 97 VAL A C 1
ATOM 777 O O . VAL A 1 97 ? -9.469 -2.204 -4.466 1.00 75.50 97 VAL A O 1
ATOM 780 N N . GLY A 1 98 ? -7.424 -2.022 -5.371 1.00 67.44 98 GLY A N 1
ATOM 781 C CA . GLY A 1 98 ? -6.706 -2.271 -4.111 1.00 67.44 98 GLY A CA 1
ATOM 782 C C . GLY A 1 98 ? -6.363 -3.705 -3.737 1.00 67.44 98 GLY A C 1
ATOM 783 O O . GLY A 1 98 ? -6.035 -3.947 -2.579 1.00 67.44 98 GLY A O 1
ATOM 784 N N . GLY A 1 99 ? -6.402 -4.668 -4.660 1.00 72.50 99 GLY A N 1
ATOM 785 C CA . GLY A 1 99 ? -6.035 -6.050 -4.341 1.00 72.50 99 GLY A CA 1
ATOM 786 C C . GLY A 1 99 ? -6.854 -6.565 -3.149 1.00 72.50 99 GLY A C 1
ATOM 787 O O . GLY A 1 99 ? -8.079 -6.456 -3.137 1.00 72.50 99 GLY A O 1
ATOM 788 N N . ALA A 1 100 ? -6.212 -7.091 -2.107 1.00 69.81 100 ALA A N 1
ATOM 789 C CA . ALA A 1 100 ? -6.944 -7.629 -0.956 1.00 69.81 100 ALA A CA 1
ATOM 790 C C . ALA A 1 100 ? -7.501 -6.559 0.005 1.00 69.81 100 ALA A C 1
ATOM 792 O O . ALA A 1 100 ? -8.345 -6.904 0.835 1.00 69.81 100 ALA A O 1
ATOM 793 N N . ILE A 1 101 ? -7.070 -5.294 -0.094 1.00 74.88 101 ILE A N 1
ATOM 794 C CA . ILE A 1 101 ? -7.476 -4.229 0.829 1.00 74.88 101 ILE A CA 1
ATOM 795 C C . ILE A 1 101 ? -7.832 -2.948 0.067 1.00 74.88 101 ILE A C 1
ATOM 797 O O . ILE A 1 101 ? -6.961 -2.268 -0.480 1.00 74.88 101 ILE A O 1
ATOM 801 N N . ASN A 1 102 ? -9.114 -2.591 0.101 1.00 79.56 102 ASN A N 1
ATOM 802 C CA . ASN A 1 102 ? -9.652 -1.422 -0.583 1.00 79.56 102 ASN A CA 1
ATOM 803 C C . ASN A 1 102 ? -10.191 -0.388 0.412 1.00 79.56 102 ASN A C 1
ATOM 805 O O . ASN A 1 102 ? -11.169 -0.647 1.116 1.00 79.56 102 ASN A O 1
ATOM 809 N N . PHE A 1 103 ? -9.594 0.800 0.433 1.00 77.44 103 PHE A N 1
ATOM 810 C CA . PHE A 1 103 ? -10.147 1.961 1.126 1.00 77.44 103 PHE A CA 1
ATOM 811 C C . PHE A 1 103 ? -10.591 2.988 0.100 1.00 77.44 103 PHE A C 1
ATOM 813 O O . PHE A 1 103 ? -9.780 3.446 -0.699 1.00 77.44 103 PHE A O 1
ATOM 820 N N . ASN A 1 104 ? -11.859 3.378 0.159 1.00 79.69 104 ASN A N 1
ATOM 821 C CA . ASN A 1 104 ? -12.414 4.448 -0.658 1.00 79.69 104 ASN A CA 1
ATOM 822 C C . ASN A 1 104 ? -13.257 5.381 0.220 1.00 79.69 104 ASN A C 1
ATOM 824 O O . ASN A 1 104 ? -14.488 5.368 0.172 1.00 79.69 104 ASN A O 1
ATOM 828 N N . CYS A 1 105 ? -12.587 6.106 1.115 1.00 78.62 105 CYS A N 1
ATOM 829 C CA . CYS A 1 105 ? -13.207 6.984 2.105 1.00 78.62 105 CYS A CA 1
ATOM 830 C C . CYS A 1 105 ? -12.166 7.891 2.772 1.00 78.62 105 CYS A C 1
ATOM 832 O O . CYS A 1 105 ? -10.987 7.552 2.823 1.00 78.62 105 CYS A O 1
ATOM 834 N N . ASP A 1 106 ? -12.593 9.016 3.355 1.00 85.44 106 ASP A N 1
ATOM 835 C CA . ASP A 1 106 ? -11.709 9.859 4.172 1.00 85.44 106 ASP A CA 1
ATOM 836 C C . ASP A 1 106 ? -11.380 9.173 5.501 1.00 85.44 106 ASP A C 1
ATOM 838 O O . ASP A 1 106 ? -12.178 9.181 6.439 1.00 85.44 106 ASP A O 1
ATOM 842 N N . SER A 1 107 ? -10.254 8.475 5.574 1.00 86.25 107 SER A N 1
ATOM 843 C CA . SER A 1 107 ? -9.878 7.657 6.726 1.00 86.25 107 SER A CA 1
ATOM 844 C C . SER A 1 107 ? -8.370 7.555 6.862 1.00 86.25 107 SER A C 1
ATOM 846 O O . SER A 1 107 ? -7.632 7.665 5.891 1.00 86.25 107 SER A O 1
ATOM 848 N N . SER A 1 108 ? -7.898 7.354 8.087 1.00 89.50 108 SER A N 1
ATOM 849 C CA . SER A 1 108 ? -6.481 7.120 8.339 1.00 89.50 108 SER A CA 1
ATOM 850 C C . SER A 1 108 ? -6.160 5.651 8.119 1.00 89.50 108 SER A C 1
ATOM 852 O O . SER A 1 108 ? -6.773 4.788 8.739 1.00 89.50 108 SER A O 1
ATOM 854 N N . ILE A 1 109 ? -5.183 5.376 7.265 1.00 89.06 109 ILE A N 1
ATOM 855 C CA . ILE A 1 109 ? -4.658 4.045 6.991 1.00 89.06 109 ILE A CA 1
ATOM 856 C C . ILE A 1 109 ? -3.168 4.017 7.321 1.00 89.06 109 ILE A C 1
ATOM 858 O O . ILE A 1 109 ? -2.381 4.854 6.873 1.00 89.06 109 ILE A O 1
ATOM 862 N N . VAL A 1 110 ? -2.784 3.033 8.122 1.00 91.31 110 VAL A N 1
ATOM 863 C CA . VAL A 1 110 ? -1.390 2.710 8.397 1.00 91.31 110 VAL A CA 1
ATOM 864 C C . VAL A 1 110 ? -1.162 1.254 8.037 1.00 91.31 110 VAL A C 1
ATOM 866 O O . VAL A 1 110 ? -1.885 0.373 8.498 1.00 91.31 110 VAL A O 1
ATOM 869 N N . GLN A 1 111 ? -0.148 1.018 7.214 1.00 90.56 111 GLN A N 1
ATOM 870 C CA . GLN A 1 111 ? 0.325 -0.309 6.871 1.00 90.56 111 GLN A CA 1
ATOM 871 C C . GLN A 1 111 ? 1.719 -0.500 7.447 1.00 90.56 111 GLN A C 1
ATOM 873 O O . GLN A 1 111 ? 2.676 0.116 6.979 1.00 90.56 111 GLN A O 1
ATOM 878 N N . TYR A 1 112 ? 1.835 -1.316 8.485 1.00 92.12 112 TYR A N 1
ATOM 879 C CA . TYR A 1 112 ? 3.084 -1.548 9.197 1.00 92.12 112 TYR A CA 1
ATOM 880 C C . TYR A 1 112 ? 3.495 -3.009 9.049 1.00 92.12 112 TYR A C 1
ATOM 882 O O . TYR A 1 112 ? 2.669 -3.893 9.224 1.00 92.12 112 TYR A O 1
ATOM 890 N N . ARG A 1 113 ? 4.755 -3.303 8.704 1.00 90.56 113 ARG A N 1
ATOM 891 C CA . ARG A 1 113 ? 5.231 -4.700 8.574 1.00 90.56 113 ARG A CA 1
ATOM 892 C C . ARG A 1 113 ? 4.289 -5.569 7.740 1.00 90.56 113 ARG A C 1
ATOM 894 O O . ARG A 1 113 ? 3.888 -6.673 8.110 1.00 90.56 113 ARG A O 1
ATOM 901 N N . SER A 1 114 ? 3.892 -4.994 6.616 1.00 87.62 114 SER A N 1
ATOM 902 C CA . SER A 1 114 ? 2.913 -5.530 5.695 1.00 87.62 114 SER A CA 1
ATOM 903 C C . SER A 1 114 ? 3.636 -6.123 4.497 1.00 87.62 114 SER A C 1
ATOM 905 O O . SER A 1 114 ? 4.441 -5.438 3.870 1.00 87.62 114 SER A O 1
ATOM 907 N N . CYS A 1 115 ? 3.365 -7.378 4.146 1.00 87.62 115 CYS A N 1
ATOM 908 C CA . CYS A 1 115 ? 4.003 -8.015 3.002 1.00 87.62 115 CYS A CA 1
ATOM 909 C C . CYS A 1 115 ? 3.016 -8.484 1.933 1.00 87.62 115 CYS A C 1
ATOM 911 O O . CYS A 1 115 ? 1.902 -8.918 2.228 1.00 87.62 115 CYS A O 1
ATOM 913 N N . GLY A 1 116 ? 3.428 -8.360 0.675 1.00 87.38 116 GLY A N 1
ATOM 914 C CA . GLY A 1 116 ? 2.709 -8.831 -0.501 1.00 87.38 116 GLY A CA 1
ATOM 915 C C . GLY A 1 116 ? 3.587 -9.760 -1.320 1.00 87.38 116 GLY A C 1
ATOM 916 O O . GLY A 1 116 ? 4.716 -9.411 -1.653 1.00 87.38 116 GLY A O 1
ATOM 917 N N . TYR A 1 117 ? 3.067 -10.934 -1.657 1.00 90.00 117 TYR A N 1
ATOM 918 C CA . TYR A 1 117 ? 3.728 -11.901 -2.518 1.00 90.00 117 TYR A CA 1
ATOM 919 C C . TYR A 1 117 ? 2.779 -12.388 -3.604 1.00 90.00 117 TYR A C 1
ATOM 921 O O . TYR A 1 117 ? 1.684 -12.865 -3.300 1.00 90.00 117 TYR A O 1
ATOM 929 N N . LYS A 1 118 ? 3.183 -12.279 -4.876 1.00 89.25 118 LYS A N 1
ATOM 930 C CA . LYS A 1 118 ? 2.376 -12.743 -6.026 1.00 89.25 118 LYS A CA 1
ATOM 931 C C . LYS A 1 118 ? 0.940 -12.201 -6.042 1.00 89.25 118 LYS A C 1
ATOM 933 O O . LYS A 1 118 ? 0.048 -12.822 -6.612 1.00 89.25 118 LYS A O 1
ATOM 938 N N . SER A 1 119 ? 0.705 -11.067 -5.389 1.00 84.88 119 SER A N 1
ATOM 939 C CA . SER A 1 119 ? -0.621 -10.460 -5.308 1.00 84.88 119 SER A CA 1
ATOM 940 C C . SER A 1 119 ? -0.837 -9.523 -6.488 1.00 84.88 119 SER A C 1
ATOM 942 O O . SER A 1 119 ? 0.097 -8.866 -6.945 1.00 84.88 119 SER A O 1
ATOM 944 N N . GLN A 1 120 ? -2.053 -9.498 -7.016 1.00 84.25 120 GLN A N 1
ATOM 945 C CA . GLN A 1 120 ? -2.425 -8.741 -8.207 1.00 84.25 120 GLN A CA 1
ATOM 946 C C . GLN A 1 120 ? -3.793 -8.075 -8.000 1.00 84.25 120 GLN A C 1
ATOM 948 O O . GLN A 1 120 ? -4.570 -8.476 -7.136 1.00 84.25 120 GLN A O 1
ATOM 953 N N . THR A 1 121 ? -4.133 -7.080 -8.817 1.00 76.25 121 THR A N 1
ATOM 954 C CA . THR A 1 121 ? -5.525 -6.630 -8.951 1.00 76.25 121 THR A CA 1
ATOM 955 C C . THR A 1 121 ? -6.011 -6.835 -10.381 1.00 76.25 121 THR A C 1
ATOM 957 O O . THR A 1 121 ? -5.215 -6.831 -11.321 1.00 76.25 121 THR A O 1
ATOM 960 N N . ARG A 1 122 ? -7.320 -7.040 -10.537 1.00 73.12 122 ARG A N 1
ATOM 961 C CA . ARG A 1 122 ? -8.042 -6.907 -11.808 1.00 73.12 122 ARG A CA 1
ATOM 962 C C . ARG A 1 122 ? -8.731 -5.542 -11.928 1.00 73.12 122 ARG A C 1
ATOM 964 O O . ARG A 1 122 ? -9.219 -5.225 -13.009 1.00 73.12 122 ARG A O 1
ATOM 971 N N . GLY A 1 123 ? -8.768 -4.751 -10.855 1.00 72.69 123 GLY A N 1
ATOM 972 C CA . GLY A 1 123 ? -9.113 -3.332 -10.915 1.00 72.69 123 GLY A CA 1
ATOM 973 C C . GLY A 1 123 ? -7.984 -2.510 -11.536 1.00 72.69 123 GLY A C 1
ATOM 974 O O . GLY A 1 123 ? -6.864 -2.994 -11.680 1.00 72.69 123 GLY A O 1
ATOM 975 N N . ASP A 1 124 ? -8.265 -1.264 -11.903 1.00 70.44 124 ASP A N 1
ATOM 976 C CA . ASP A 1 124 ? -7.296 -0.460 -12.661 1.00 70.44 124 ASP A CA 1
ATOM 977 C C . ASP A 1 124 ? -6.147 0.082 -11.801 1.00 70.44 124 ASP A C 1
ATOM 979 O O . ASP A 1 124 ? -5.081 0.374 -12.331 1.00 70.44 124 ASP A O 1
ATOM 983 N N . ARG A 1 125 ? -6.315 0.150 -10.470 1.00 76.50 125 ARG A N 1
ATOM 984 C CA . ARG A 1 125 ? -5.332 0.738 -9.540 1.00 76.50 125 ARG A CA 1
ATOM 985 C C . ARG A 1 125 ? -5.112 -0.102 -8.280 1.00 76.50 125 ARG A C 1
ATOM 987 O O . ARG A 1 125 ? -6.044 -0.731 -7.770 1.00 76.50 125 ARG A O 1
ATOM 994 N N . GLY A 1 126 ? -3.883 -0.050 -7.758 1.00 67.62 126 GLY A N 1
ATOM 995 C CA . GLY A 1 126 ? -3.469 -0.627 -6.475 1.00 67.62 126 GLY A CA 1
ATOM 996 C C . GLY A 1 126 ? -3.522 -2.154 -6.455 1.00 67.62 126 GLY A C 1
ATOM 997 O O . GLY A 1 126 ? -4.512 -2.752 -6.046 1.00 67.62 126 GLY A O 1
ATOM 998 N N . GLN A 1 127 ? -2.446 -2.808 -6.884 1.00 69.38 127 GLN A N 1
ATOM 999 C CA . GLN A 1 127 ? -2.356 -4.271 -6.985 1.0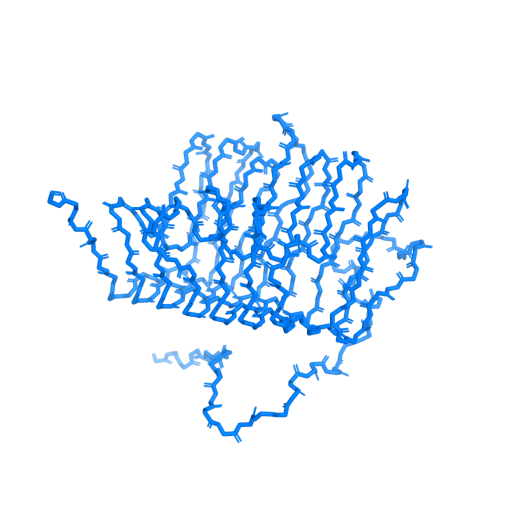0 69.38 127 GLN A CA 1
ATOM 1000 C C . GLN A 1 127 ? -2.122 -5.002 -5.653 1.00 69.38 127 GLN A C 1
ATOM 1002 O O . GLN A 1 127 ? -2.260 -6.224 -5.615 1.00 69.38 127 GLN A O 1
ATOM 1007 N N . HIS A 1 128 ? -1.819 -4.291 -4.562 1.00 69.38 128 HIS A N 1
ATOM 1008 C CA . HIS A 1 128 ? -1.652 -4.874 -3.220 1.00 69.38 128 HIS A CA 1
ATOM 1009 C C . HIS A 1 128 ? -2.632 -4.298 -2.195 1.00 69.38 128 HIS A C 1
ATOM 1011 O O . HIS A 1 128 ? -3.457 -5.022 -1.635 1.00 69.38 128 HIS A O 1
ATOM 1017 N N . SER A 1 129 ? -2.531 -2.991 -1.979 1.00 67.44 129 SER A N 1
ATOM 1018 C CA . SER A 1 129 ? -3.468 -2.162 -1.233 1.00 67.44 129 SER A CA 1
ATOM 1019 C C . SER A 1 129 ? -3.742 -0.911 -2.053 1.00 67.44 129 SER A C 1
ATOM 1021 O O . SER A 1 129 ? -2.859 -0.391 -2.742 1.00 67.44 129 SER A O 1
ATOM 1023 N N . CYS A 1 130 ? -4.979 -0.431 -1.991 1.00 69.12 130 CYS A N 1
ATOM 1024 C CA . CYS A 1 130 ? -5.321 0.889 -2.489 1.00 69.12 130 CYS A CA 1
ATOM 1025 C C . CYS A 1 130 ? -5.977 1.672 -1.372 1.00 69.12 130 CYS A C 1
ATOM 1027 O O . CYS A 1 130 ? -6.970 1.232 -0.788 1.00 69.12 130 CYS A O 1
ATOM 1029 N N . ALA A 1 131 ? -5.427 2.853 -1.126 1.00 66.75 131 ALA A N 1
ATOM 1030 C CA . ALA A 1 131 ? -6.071 3.863 -0.321 1.00 66.75 131 ALA A CA 1
ATOM 1031 C C . ALA A 1 131 ? -6.455 5.030 -1.218 1.00 66.75 131 ALA A C 1
ATOM 1033 O O . ALA A 1 131 ? -5.582 5.762 -1.668 1.00 66.75 131 ALA A O 1
ATOM 1034 N N . MET A 1 132 ? -7.751 5.170 -1.488 1.00 70.81 132 MET A N 1
ATOM 1035 C CA . MET A 1 132 ? -8.361 6.341 -2.106 1.00 70.81 132 MET A CA 1
ATOM 1036 C C . MET A 1 132 ? -9.014 7.175 -1.009 1.00 70.81 132 MET A C 1
ATOM 1038 O O . MET A 1 132 ? -10.140 6.912 -0.588 1.00 70.81 132 MET A O 1
ATOM 1042 N N . LEU A 1 133 ? -8.277 8.164 -0.510 1.00 67.69 133 LEU A N 1
ATOM 1043 C CA . LEU A 1 133 ? -8.819 9.129 0.444 1.00 67.69 133 LEU A CA 1
ATOM 1044 C C . LEU A 1 133 ? -9.585 10.234 -0.298 1.00 67.69 133 LEU A C 1
ATOM 1046 O O . LEU A 1 133 ? -9.573 10.284 -1.524 1.00 67.69 133 LEU A O 1
ATOM 1050 N N . VAL A 1 134 ? -10.285 11.116 0.416 1.00 74.38 134 VAL A N 1
ATOM 1051 C CA . VAL A 1 134 ? -10.914 12.290 -0.222 1.00 74.38 134 VAL A CA 1
ATOM 1052 C C . VAL A 1 134 ? -9.873 13.360 -0.541 1.00 74.38 134 VAL A C 1
ATOM 1054 O O . VAL A 1 134 ? -8.803 13.418 0.077 1.00 74.38 134 VAL A O 1
ATOM 1057 N N . TRP A 1 135 ? -10.182 14.217 -1.518 1.00 74.19 135 TRP A N 1
ATOM 1058 C CA . TRP A 1 135 ? -9.318 15.339 -1.883 1.00 74.19 135 TRP A CA 1
ATOM 1059 C C . TRP A 1 135 ? -9.027 16.206 -0.659 1.00 74.19 135 TRP A C 1
ATOM 1061 O O . TRP A 1 135 ? -9.915 16.461 0.149 1.00 74.19 135 TRP A O 1
ATOM 1071 N N . GLN A 1 136 ? -7.780 16.654 -0.524 1.00 73.62 136 GLN A N 1
ATOM 1072 C CA . GLN A 1 136 ? -7.327 17.465 0.608 1.00 73.62 136 GLN A CA 1
ATOM 1073 C C . GLN A 1 136 ? -7.464 16.824 2.006 1.00 73.62 136 GLN A C 1
ATOM 1075 O O . GLN A 1 136 ? -7.413 17.519 3.021 1.00 73.62 136 GLN A O 1
ATOM 1080 N N . SER A 1 137 ? -7.594 15.498 2.082 1.00 79.62 137 SER A N 1
ATOM 1081 C CA . SER A 1 137 ? -7.645 14.788 3.360 1.00 79.62 137 SER A CA 1
ATOM 1082 C C . SER A 1 137 ? -6.372 14.991 4.187 1.00 79.62 137 SER A C 1
ATOM 1084 O O . SER A 1 137 ? -5.261 14.814 3.701 1.00 79.62 137 SER A O 1
ATOM 1086 N N . ASN A 1 138 ? -6.536 15.266 5.481 1.00 83.25 138 ASN A N 1
ATOM 1087 C CA . ASN A 1 138 ? -5.440 15.284 6.452 1.00 83.25 138 ASN A CA 1
ATOM 1088 C C . ASN A 1 138 ? -5.208 13.917 7.126 1.00 83.25 138 ASN A C 1
ATOM 1090 O O . ASN A 1 138 ? -4.411 13.828 8.068 1.00 83.25 138 ASN A O 1
ATOM 1094 N N . SER A 1 139 ? -5.912 12.876 6.679 1.00 88.69 139 SER A N 1
ATOM 1095 C CA . SER A 1 139 ? -5.823 11.526 7.226 1.00 88.69 139 SER A CA 1
ATOM 1096 C C . SER A 1 139 ? -4.472 10.876 6.922 1.00 88.69 139 SER A C 1
ATOM 1098 O O . SER A 1 139 ? -3.825 11.176 5.917 1.00 88.69 139 SER A O 1
ATOM 1100 N N . LYS A 1 140 ? -4.023 9.978 7.805 1.00 91.00 140 LYS A N 1
ATOM 1101 C CA . LYS A 1 140 ? -2.753 9.257 7.629 1.00 91.00 140 LYS A CA 1
ATOM 1102 C C . LYS A 1 140 ? -2.842 8.320 6.429 1.00 91.00 140 LYS A C 1
ATOM 1104 O O . LYS A 1 140 ? -3.854 7.650 6.263 1.00 91.00 140 LYS A O 1
ATOM 1109 N N . ASN A 1 141 ? -1.776 8.247 5.641 1.00 88.81 141 ASN A N 1
ATOM 1110 C CA . ASN A 1 141 ? -1.627 7.265 4.571 1.00 88.81 141 ASN A CA 1
ATOM 1111 C C . ASN A 1 141 ? -0.204 6.691 4.611 1.00 88.81 141 ASN A C 1
ATOM 1113 O O . ASN A 1 141 ? 0.685 7.107 3.868 1.00 88.81 141 ASN A O 1
ATOM 1117 N N . TYR A 1 142 ? 0.066 5.851 5.610 1.00 91.38 142 TYR A N 1
ATOM 1118 C CA . TYR A 1 142 ? 1.429 5.439 5.955 1.00 91.38 142 TYR A CA 1
ATOM 1119 C C . TYR A 1 142 ? 1.717 4.012 5.504 1.00 91.38 142 TYR A C 1
ATOM 1121 O O . TYR A 1 142 ? 0.891 3.125 5.705 1.00 91.38 142 TYR A O 1
ATOM 1129 N N . VAL A 1 143 ? 2.916 3.779 4.970 1.00 90.44 143 VAL A N 1
ATOM 1130 C CA . VAL A 1 143 ? 3.408 2.436 4.630 1.00 90.44 143 VAL A CA 1
ATOM 1131 C C . VAL A 1 143 ? 4.829 2.279 5.160 1.00 90.44 143 VAL A C 1
ATOM 1133 O O . VAL A 1 143 ? 5.776 2.840 4.603 1.00 90.44 143 VAL A O 1
ATOM 1136 N N . TYR A 1 144 ? 4.975 1.554 6.269 1.00 92.81 144 TYR A N 1
ATOM 1137 C CA . TYR A 1 144 ? 6.213 1.426 7.042 1.00 92.81 144 TYR A CA 1
ATOM 1138 C C . TYR A 1 144 ? 6.682 -0.030 7.128 1.00 92.81 144 TYR A C 1
ATOM 1140 O O . TYR A 1 144 ? 5.872 -0.941 7.304 1.00 92.81 144 TYR A O 1
ATOM 1148 N N . GLU A 1 145 ? 7.996 -0.246 7.043 1.00 92.69 145 GLU A N 1
ATOM 1149 C CA . GLU A 1 145 ? 8.666 -1.543 7.259 1.00 92.69 145 GLU A CA 1
ATOM 1150 C C . GLU A 1 145 ? 8.037 -2.694 6.452 1.00 92.69 145 GLU A C 1
ATOM 1152 O O . GLU A 1 145 ? 7.906 -3.813 6.929 1.00 92.69 145 GLU A O 1
ATOM 1157 N N . SER A 1 146 ? 7.581 -2.406 5.235 1.00 90.44 146 SER A N 1
ATOM 1158 C CA . SER A 1 146 ? 6.730 -3.292 4.433 1.00 90.44 146 SER A CA 1
ATOM 1159 C C . SER A 1 146 ? 7.437 -3.758 3.156 1.00 90.44 146 SER A C 1
ATOM 1161 O O . SER A 1 146 ? 8.343 -3.092 2.651 1.00 90.44 146 SER A O 1
ATOM 1163 N N . SER A 1 147 ? 7.043 -4.916 2.624 1.00 91.00 147 SER A N 1
ATOM 1164 C CA . SER A 1 147 ? 7.704 -5.530 1.465 1.00 91.00 147 SER A CA 1
ATOM 1165 C C . SER A 1 147 ? 6.728 -6.074 0.422 1.00 91.00 147 SER A C 1
ATOM 1167 O O . SER A 1 147 ? 5.772 -6.770 0.740 1.00 91.00 147 SER A O 1
ATOM 1169 N N . PHE A 1 148 ? 6.970 -5.797 -0.855 1.00 90.00 148 PHE A N 1
ATOM 1170 C CA . PHE A 1 148 ? 6.119 -6.235 -1.961 1.00 90.00 148 PHE A CA 1
ATOM 1171 C C . PHE A 1 148 ? 6.985 -6.932 -3.000 1.00 90.00 148 PHE A C 1
ATOM 1173 O O . PHE A 1 148 ? 7.914 -6.332 -3.535 1.00 90.00 148 PHE A O 1
ATOM 1180 N N . ILE A 1 149 ? 6.723 -8.215 -3.245 1.00 91.75 149 ILE A N 1
ATOM 1181 C CA . ILE A 1 149 ? 7.574 -9.071 -4.069 1.00 91.75 149 ILE A CA 1
ATOM 1182 C C . ILE A 1 149 ? 6.728 -9.824 -5.091 1.00 91.75 149 ILE A C 1
ATOM 1184 O O . ILE A 1 149 ? 5.763 -10.503 -4.736 1.00 91.75 149 ILE A O 1
ATOM 1188 N N . ASN A 1 150 ? 7.124 -9.779 -6.365 1.00 91.81 150 ASN A N 1
ATOM 1189 C CA . ASN A 1 150 ? 6.372 -10.402 -7.464 1.00 91.81 150 ASN A CA 1
ATOM 1190 C C . ASN A 1 150 ? 4.908 -9.933 -7.526 1.00 91.81 150 ASN A C 1
ATOM 1192 O O . ASN A 1 150 ? 4.030 -10.700 -7.919 1.00 91.81 150 ASN A O 1
ATOM 1196 N N . CYS A 1 151 ? 4.622 -8.710 -7.085 1.00 88.94 151 CYS A N 1
ATOM 1197 C CA . CYS A 1 151 ? 3.269 -8.178 -7.129 1.00 88.94 151 CYS A CA 1
ATOM 1198 C C . CYS A 1 151 ? 2.973 -7.571 -8.501 1.00 88.94 151 CYS A C 1
ATOM 1200 O O . CYS A 1 151 ? 3.847 -7.015 -9.165 1.00 88.94 151 CYS A O 1
ATOM 1202 N N . GLY A 1 152 ? 1.713 -7.644 -8.903 1.00 88.31 152 GLY A N 1
ATOM 1203 C CA . GLY A 1 152 ? 1.234 -6.958 -10.085 1.00 88.31 152 GLY A CA 1
ATOM 1204 C C . GLY A 1 152 ? 1.321 -7.696 -11.409 1.00 88.31 152 GLY A C 1
ATOM 1205 O O . GLY A 1 152 ? 1.712 -8.859 -11.495 1.00 88.31 152 GLY A O 1
ATOM 1206 N N . ASN A 1 153 ? 0.885 -6.986 -12.443 1.00 88.19 153 ASN A N 1
ATOM 1207 C CA . ASN A 1 153 ? 0.861 -7.392 -13.841 1.00 88.19 153 ASN A CA 1
ATOM 1208 C C . ASN A 1 153 ? 0.955 -6.152 -14.750 1.00 88.19 153 ASN A C 1
ATOM 1210 O O . ASN A 1 153 ? 0.761 -5.023 -14.308 1.00 88.19 153 ASN A O 1
ATOM 1214 N N . THR A 1 154 ? 1.240 -6.362 -16.032 1.00 89.19 154 THR A N 1
ATOM 1215 C CA . THR A 1 154 ? 1.385 -5.288 -17.031 1.00 89.19 154 THR A CA 1
ATOM 1216 C C . THR A 1 154 ? 0.052 -4.758 -17.563 1.00 89.19 154 THR A C 1
ATOM 1218 O O . THR A 1 154 ? 0.045 -3.837 -18.372 1.00 89.19 154 THR A O 1
ATOM 1221 N N . GLU A 1 155 ? -1.076 -5.332 -17.144 1.00 87.06 155 GLU A N 1
ATOM 1222 C CA . GLU A 1 155 ? -2.405 -4.916 -17.601 1.00 87.06 155 GLU A CA 1
ATOM 1223 C C . GLU A 1 155 ? -2.938 -3.719 -16.806 1.00 87.06 155 GLU A C 1
ATOM 1225 O O . GLU A 1 155 ? -3.773 -2.979 -17.324 1.00 87.06 155 GLU A O 1
ATOM 1230 N N . LYS A 1 156 ? -2.485 -3.536 -15.555 1.00 87.50 156 LYS A N 1
ATOM 1231 C CA . LYS A 1 156 ? -3.024 -2.542 -14.606 1.00 87.50 156 LYS A CA 1
ATOM 1232 C C . LYS A 1 156 ? -2.012 -1.477 -14.216 1.00 87.50 156 LYS A C 1
ATOM 1234 O O . LYS A 1 156 ? -0.814 -1.737 -14.211 1.00 87.50 156 LYS A O 1
ATOM 1239 N N . ASP A 1 157 ? -2.508 -0.296 -13.864 1.00 88.50 157 ASP A N 1
ATOM 1240 C CA . ASP A 1 157 ? -1.738 0.950 -13.881 1.00 88.50 157 ASP A CA 1
ATOM 1241 C C . ASP A 1 157 ? -0.601 0.992 -12.857 1.00 88.50 157 ASP A C 1
ATOM 1243 O O . ASP A 1 157 ? 0.531 1.309 -13.223 1.00 88.50 157 ASP A O 1
ATOM 1247 N N . ASP A 1 158 ? -0.883 0.640 -11.599 1.00 87.31 158 ASP A N 1
ATOM 1248 C CA . ASP A 1 158 ? 0.028 0.872 -10.473 1.00 87.31 158 ASP A CA 1
ATOM 1249 C C . ASP A 1 158 ? 0.046 -0.287 -9.462 1.00 87.31 158 ASP A C 1
ATOM 1251 O O . ASP A 1 158 ? -1.002 -0.841 -9.104 1.00 87.31 158 ASP A O 1
ATOM 1255 N N . THR A 1 159 ? 1.228 -0.597 -8.912 1.00 86.75 159 THR A N 1
ATOM 1256 C CA . THR A 1 159 ? 1.385 -1.644 -7.883 1.00 86.75 159 THR A CA 1
ATOM 1257 C C . THR A 1 159 ? 0.953 -1.189 -6.487 1.00 86.75 159 THR A C 1
ATOM 1259 O O . THR A 1 159 ? 0.030 -1.767 -5.912 1.00 86.75 159 THR A O 1
ATOM 1262 N N . ASN A 1 160 ? 1.601 -0.158 -5.932 1.00 83.56 160 ASN A N 1
ATOM 1263 C CA . ASN A 1 160 ? 1.300 0.384 -4.604 1.00 83.56 160 ASN A CA 1
ATOM 1264 C C . ASN A 1 160 ? 0.790 1.814 -4.771 1.00 83.56 160 ASN A C 1
ATOM 1266 O O . ASN A 1 160 ? 1.569 2.730 -5.036 1.00 83.56 160 ASN A O 1
ATOM 1270 N N . TYR A 1 161 ? -0.527 1.976 -4.650 1.00 84.25 161 TYR A N 1
ATOM 1271 C CA . TYR A 1 161 ? -1.215 3.228 -4.941 1.00 84.25 161 TYR A CA 1
ATOM 1272 C C . TYR A 1 161 ? -1.576 3.954 -3.644 1.00 84.25 161 TYR A C 1
ATOM 1274 O O . TYR A 1 161 ? -2.542 3.601 -2.962 1.00 84.25 161 TYR A O 1
ATOM 1282 N N . ILE A 1 162 ? -0.768 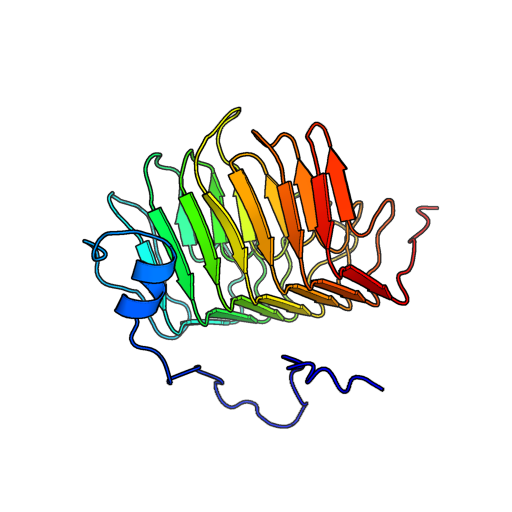4.956 -3.300 1.00 83.00 162 ILE A N 1
ATOM 1283 C CA . ILE A 1 162 ? -0.907 5.781 -2.099 1.00 83.00 162 ILE A CA 1
ATOM 1284 C C . ILE A 1 162 ? -1.498 7.125 -2.550 1.00 83.00 162 ILE A C 1
ATOM 1286 O O . ILE A 1 162 ? -0.779 8.057 -2.915 1.00 83.00 162 ILE A O 1
ATOM 1290 N N . TYR A 1 163 ? -2.831 7.193 -2.595 1.00 76.25 163 TYR A N 1
ATOM 1291 C CA . TYR A 1 163 ? -3.575 8.304 -3.191 1.00 76.25 163 TYR A CA 1
ATOM 1292 C C . TYR A 1 163 ? -4.220 9.192 -2.129 1.00 76.25 163 TYR A C 1
ATOM 1294 O O . TYR A 1 163 ? -5.033 8.720 -1.329 1.00 76.25 163 TYR A O 1
ATOM 1302 N N . LEU A 1 164 ? -3.900 10.492 -2.171 1.00 78.69 164 LEU A N 1
ATOM 1303 C CA . LEU A 1 164 ? -4.420 11.512 -1.253 1.00 78.69 164 LEU A CA 1
ATOM 1304 C C . LEU A 1 164 ? -4.049 11.254 0.229 1.00 78.69 164 LEU A C 1
ATOM 1306 O O . LEU A 1 164 ? -3.424 10.250 0.586 1.00 78.69 164 LEU A O 1
ATOM 1310 N N . GLY A 1 165 ? -4.383 12.204 1.107 1.00 83.31 165 GLY A N 1
ATOM 1311 C CA . GLY A 1 165 ? -4.017 12.162 2.528 1.00 83.31 165 GLY A CA 1
ATOM 1312 C C . GLY A 1 165 ? -2.663 12.795 2.852 1.00 83.31 165 GLY A C 1
ATOM 1313 O O . GLY A 1 165 ? -2.078 13.537 2.057 1.00 83.31 165 GLY A O 1
ATOM 1314 N N . LYS A 1 166 ? -2.144 12.433 4.029 1.00 87.62 166 LYS A N 1
ATOM 1315 C CA . LYS A 1 166 ? -0.770 12.685 4.483 1.00 87.62 166 LYS A CA 1
ATOM 1316 C C . LYS A 1 166 ? 0.076 11.426 4.282 1.00 87.62 166 LYS A C 1
ATOM 1318 O O . LYS A 1 166 ? 0.090 10.570 5.173 1.00 87.62 166 LYS A O 1
ATOM 1323 N N . PRO A 1 167 ? 0.755 11.274 3.135 1.00 86.62 167 PRO A N 1
ATOM 1324 C CA . PRO A 1 167 ? 1.541 10.089 2.857 1.00 86.62 167 PRO A CA 1
ATOM 1325 C C . PRO A 1 167 ? 2.876 10.098 3.604 1.00 86.62 167 PRO A C 1
ATOM 1327 O O . PRO A 1 167 ? 3.553 11.122 3.694 1.00 86.62 167 PRO A O 1
ATOM 1330 N N . SER A 1 168 ? 3.278 8.935 4.108 1.00 89.62 168 SER A N 1
ATOM 1331 C CA . SER A 1 168 ? 4.608 8.724 4.681 1.00 89.62 168 SER A CA 1
ATOM 1332 C C . SER A 1 168 ? 5.062 7.302 4.401 1.00 89.62 168 SER A C 1
ATOM 1334 O O . SER A 1 168 ? 4.347 6.341 4.689 1.00 89.62 168 SER A O 1
ATOM 1336 N N . VAL A 1 169 ? 6.257 7.161 3.841 1.00 89.75 169 VAL A N 1
ATOM 1337 C CA . VAL A 1 169 ? 6.829 5.876 3.454 1.00 89.75 169 VAL A CA 1
ATOM 1338 C C . VAL A 1 169 ? 8.174 5.701 4.145 1.00 89.75 169 VAL A C 1
ATOM 1340 O O . VAL A 1 169 ? 9.053 6.560 4.089 1.00 89.75 169 VAL A O 1
ATOM 1343 N N . LYS A 1 170 ? 8.366 4.568 4.814 1.00 92.00 170 LYS A N 1
ATOM 1344 C CA . LYS A 1 170 ? 9.611 4.297 5.536 1.00 92.00 170 LYS A CA 1
ATOM 1345 C C . LYS A 1 170 ? 9.968 2.829 5.436 1.00 92.00 170 LYS A C 1
ATOM 1347 O O . LYS A 1 170 ? 9.155 1.977 5.759 1.00 92.00 170 LYS A O 1
ATOM 1352 N N . SER A 1 171 ? 11.214 2.537 5.083 1.00 92.06 171 SER A N 1
ATOM 1353 C CA . SER A 1 171 ? 11.748 1.170 5.073 1.00 92.06 171 SER A CA 1
ATOM 1354 C C . SER A 1 171 ? 10.922 0.208 4.213 1.00 92.06 171 SER A C 1
ATOM 1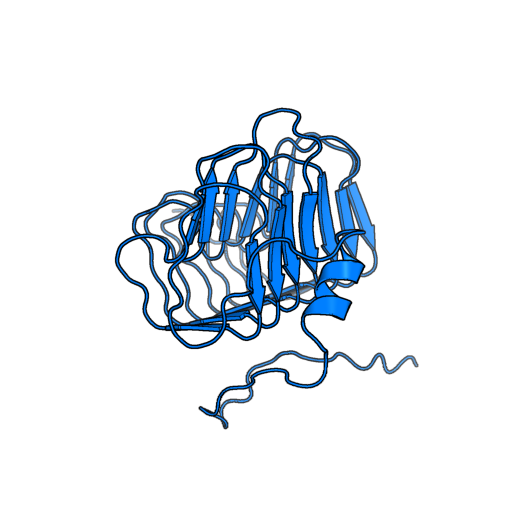356 O O . SER A 1 171 ? 10.512 -0.850 4.682 1.00 92.06 171 SER A O 1
ATOM 1358 N N . ILE A 1 172 ? 10.638 0.594 2.964 1.00 88.75 172 ILE A N 1
ATOM 1359 C CA . ILE A 1 172 ? 9.933 -0.267 2.004 1.00 88.75 172 ILE A CA 1
ATOM 1360 C C . ILE A 1 172 ? 10.906 -1.031 1.123 1.00 88.75 172 ILE A C 1
ATOM 1362 O O . ILE A 1 172 ? 11.916 -0.485 0.690 1.00 88.75 172 ILE A O 1
ATOM 1366 N N . ASN A 1 173 ? 10.561 -2.269 0.785 1.00 90.81 173 ASN A N 1
ATOM 1367 C CA . ASN A 1 173 ? 11.181 -2.997 -0.317 1.00 90.81 173 ASN A CA 1
ATOM 1368 C C . ASN A 1 173 ? 10.119 -3.378 -1.354 1.00 90.81 173 ASN A C 1
ATOM 1370 O O . ASN A 1 173 ? 9.195 -4.118 -1.036 1.00 90.81 173 ASN A O 1
ATOM 1374 N N . SER A 1 174 ? 10.242 -2.895 -2.589 1.00 91.25 174 SER A N 1
ATOM 1375 C CA . SER A 1 174 ? 9.408 -3.343 -3.710 1.00 91.25 174 SER A CA 1
ATOM 1376 C C . SER A 1 174 ? 10.283 -4.001 -4.761 1.00 91.25 174 SER A C 1
ATOM 1378 O O . SER A 1 174 ? 11.107 -3.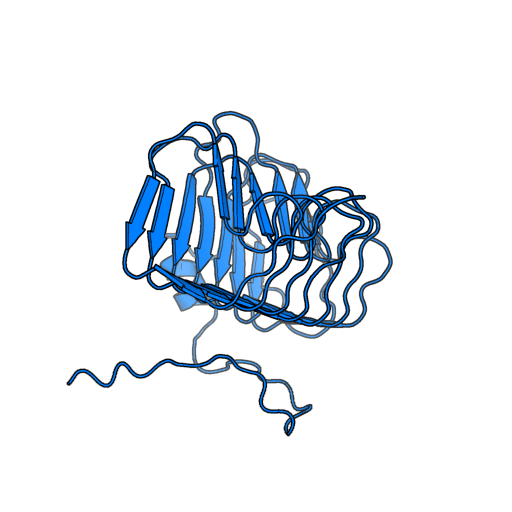312 -5.369 1.00 91.25 174 SER A O 1
ATOM 1380 N N . SER A 1 175 ? 10.089 -5.297 -5.007 1.00 93.44 175 SER A N 1
ATOM 1381 C CA . SER A 1 175 ? 10.900 -6.031 -5.973 1.00 93.44 175 SER A CA 1
ATOM 1382 C C . SER A 1 175 ? 10.153 -6.987 -6.894 1.00 93.44 175 SER A C 1
ATOM 1384 O O . SER A 1 175 ? 9.174 -7.626 -6.510 1.00 93.44 175 SER A O 1
ATOM 1386 N N . TYR A 1 176 ? 10.647 -7.124 -8.127 1.00 93.69 176 TYR A N 1
ATOM 1387 C CA . TYR A 1 176 ? 10.047 -7.978 -9.162 1.00 93.69 176 TYR A CA 1
ATOM 1388 C C . TYR A 1 176 ? 8.575 -7.653 -9.460 1.00 93.69 176 TYR A C 1
ATOM 1390 O O . TYR A 1 176 ? 7.820 -8.506 -9.931 1.00 93.69 176 TYR A O 1
ATOM 1398 N N . CYS A 1 177 ? 8.147 -6.429 -9.161 1.00 92.12 177 CYS A N 1
ATOM 1399 C CA . CYS A 1 177 ? 6.783 -5.982 -9.377 1.00 92.12 177 CYS A CA 1
ATOM 1400 C C . CYS A 1 177 ? 6.583 -5.514 -10.822 1.00 92.12 177 CYS A C 1
ATOM 1402 O O . CYS A 1 177 ? 7.511 -4.996 -11.448 1.00 92.12 177 CYS A O 1
ATOM 1404 N N . LYS A 1 178 ? 5.368 -5.672 -11.351 1.00 92.75 178 LYS A N 1
ATOM 1405 C CA . LYS A 1 178 ? 5.025 -5.278 -12.725 1.00 92.75 178 LYS A CA 1
ATOM 1406 C C . LYS A 1 178 ? 3.770 -4.418 -12.758 1.00 92.75 178 LYS A C 1
ATOM 1408 O O . LYS A 1 178 ? 2.801 -4.743 -12.082 1.00 92.75 178 LYS A O 1
ATOM 1413 N N . ALA A 1 179 ? 3.783 -3.371 -13.572 1.00 91.25 179 ALA A N 1
ATOM 1414 C CA . ALA A 1 179 ? 2.647 -2.480 -13.781 1.00 91.25 179 ALA A CA 1
ATOM 1415 C C . ALA A 1 179 ? 2.630 -1.955 -15.215 1.00 91.25 179 ALA A C 1
ATOM 1417 O O . ALA A 1 179 ? 3.650 -1.986 -15.900 1.00 91.25 179 ALA A O 1
ATOM 1418 N N . ARG A 1 180 ? 1.494 -1.422 -15.658 1.00 91.00 180 ARG A N 1
ATOM 1419 C CA . ARG A 1 180 ? 1.408 -0.669 -16.904 1.00 91.00 180 ARG A CA 1
ATOM 1420 C C . ARG A 1 180 ? 2.150 0.655 -16.774 1.00 91.00 180 ARG A C 1
ATOM 1422 O O . ARG A 1 180 ? 3.024 0.897 -17.591 1.00 91.00 180 ARG A O 1
ATOM 1429 N N . TYR A 1 181 ? 1.875 1.486 -15.769 1.00 90.12 181 TYR A N 1
ATOM 1430 C CA . TYR A 1 181 ? 2.489 2.817 -15.652 1.00 90.12 181 TYR A CA 1
ATOM 1431 C C . TYR A 1 181 ? 3.558 2.887 -14.564 1.00 90.12 181 TYR A C 1
ATOM 1433 O O . TYR A 1 181 ? 4.688 3.272 -14.876 1.00 90.12 181 TYR A O 1
ATOM 1441 N N . THR A 1 182 ? 3.251 2.461 -13.332 1.00 90.81 182 THR A N 1
ATOM 1442 C CA . THR A 1 182 ? 4.188 2.580 -12.201 1.00 90.81 182 THR A CA 1
ATOM 1443 C C . THR A 1 182 ? 4.359 1.284 -11.413 1.00 90.81 182 THR A C 1
ATOM 1445 O O . THR A 1 182 ? 3.445 0.831 -10.720 1.00 90.81 182 THR A O 1
ATOM 1448 N N . ALA A 1 183 ? 5.559 0.697 -11.457 1.00 89.50 183 ALA A N 1
ATOM 1449 C CA . ALA A 1 183 ? 5.887 -0.523 -10.712 1.00 89.50 183 ALA A CA 1
ATOM 1450 C C . ALA A 1 183 ? 6.800 -0.223 -9.520 1.00 89.50 183 ALA A C 1
ATOM 1452 O O . ALA A 1 183 ? 8.027 -0.309 -9.577 1.00 89.50 183 ALA A O 1
ATOM 1453 N N . GLY A 1 184 ? 6.168 0.124 -8.411 1.00 87.12 184 GLY A N 1
ATOM 1454 C CA . GLY A 1 184 ? 6.809 0.441 -7.147 1.00 87.12 184 GLY A CA 1
ATOM 1455 C C . GLY A 1 184 ? 5.851 1.264 -6.311 1.00 87.12 184 GLY A C 1
ATOM 1456 O O . GLY A 1 184 ? 4.912 0.692 -5.764 1.00 87.12 184 GLY A O 1
ATOM 1457 N N . ILE A 1 185 ? 6.070 2.574 -6.210 1.00 85.75 185 ILE A N 1
ATOM 1458 C CA . ILE A 1 185 ? 5.245 3.462 -5.379 1.00 85.75 185 ILE A CA 1
ATOM 1459 C C . ILE A 1 185 ? 4.656 4.588 -6.223 1.00 85.75 185 ILE A C 1
ATOM 1461 O O . ILE A 1 185 ? 5.390 5.353 -6.843 1.00 85.75 185 ILE A O 1
ATOM 1465 N N . THR A 1 186 ? 3.335 4.722 -6.180 1.00 86.94 186 THR A N 1
ATOM 1466 C CA . THR A 1 186 ? 2.612 5.820 -6.819 1.00 86.94 186 THR A CA 1
ATOM 1467 C C . THR A 1 186 ? 2.057 6.761 -5.763 1.00 86.94 186 THR A C 1
ATOM 1469 O O . THR A 1 186 ? 1.282 6.346 -4.900 1.00 8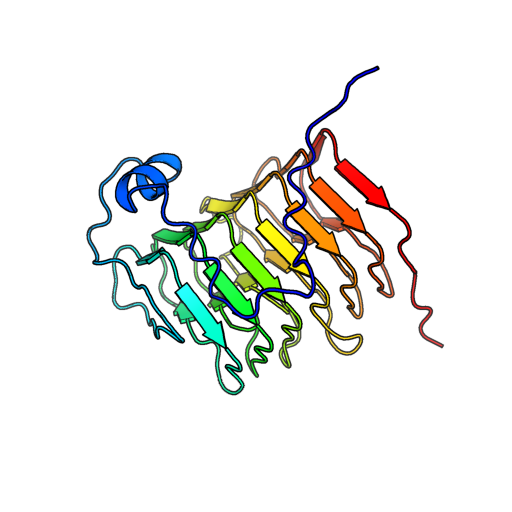6.94 186 THR A O 1
ATOM 1472 N N . LEU A 1 187 ? 2.446 8.031 -5.862 1.00 81.06 187 LEU A N 1
ATOM 1473 C CA . LEU A 1 187 ? 2.046 9.122 -4.981 1.00 81.06 187 LEU A CA 1
ATOM 1474 C C . LEU A 1 187 ? 1.350 10.193 -5.806 1.00 81.06 187 LEU A C 1
ATOM 1476 O O . LEU A 1 187 ? 1.901 10.700 -6.789 1.00 81.06 187 LEU A O 1
ATOM 1480 N N . TYR A 1 188 ? 0.142 10.552 -5.393 1.00 76.75 188 TYR A N 1
ATOM 1481 C CA . TYR A 1 188 ? -0.687 11.457 -6.172 1.00 76.75 188 TYR A CA 1
ATOM 1482 C C . TYR A 1 188 ? -1.504 12.386 -5.272 1.00 76.75 188 TYR A C 1
ATOM 1484 O O . TYR A 1 188 ? -2.185 11.920 -4.353 1.00 76.75 188 TYR A O 1
ATOM 1492 N N . PHE A 1 189 ? -1.461 13.688 -5.580 1.00 70.94 189 PHE A N 1
ATOM 1493 C CA . PHE A 1 189 ? -2.340 14.728 -5.025 1.00 70.94 189 PHE A CA 1
ATOM 1494 C C . PHE A 1 189 ? -2.382 14.829 -3.486 1.00 70.94 189 PHE A C 1
ATOM 1496 O O . PHE A 1 189 ? -3.396 15.176 -2.883 1.00 70.94 189 PHE A O 1
ATOM 1503 N N . ASN A 1 190 ? -1.279 14.538 -2.813 1.00 68.94 190 ASN A N 1
ATOM 1504 C CA . ASN A 1 190 ? -1.211 14.604 -1.361 1.00 68.94 190 ASN A CA 1
ATOM 1505 C C . ASN A 1 190 ? -1.315 16.030 -0.801 1.00 68.94 190 ASN A C 1
ATOM 1507 O O . ASN A 1 190 ? -0.987 17.018 -1.453 1.00 68.94 190 ASN A O 1
ATOM 1511 N N . THR A 1 191 ? -1.749 16.132 0.456 1.00 70.75 191 THR A N 1
ATOM 1512 C CA . THR A 1 191 ? -1.636 17.375 1.224 1.00 70.75 191 THR A CA 1
ATOM 1513 C C . THR A 1 191 ? -0.362 17.354 2.047 1.00 70.75 191 THR A C 1
ATOM 1515 O O . THR A 1 191 ? -0.216 16.537 2.959 1.00 70.75 191 THR A O 1
ATOM 1518 N N . GLY A 1 192 ? 0.541 18.285 1.758 1.00 72.75 192 GLY A N 1
ATOM 1519 C CA . GLY A 1 192 ? 1.765 18.493 2.525 1.00 72.75 192 GLY A CA 1
ATOM 1520 C C . GLY A 1 192 ? 2.970 17.713 2.006 1.00 72.75 192 GLY A C 1
ATOM 1521 O O . GLY A 1 192 ? 2.952 17.126 0.925 1.00 72.75 192 GLY A O 1
ATOM 1522 N N . THR A 1 193 ? 4.050 17.747 2.784 1.00 80.62 193 THR A N 1
ATOM 1523 C CA . THR A 1 193 ? 5.320 17.127 2.404 1.00 80.62 193 THR A CA 1
ATOM 1524 C C . THR A 1 193 ? 5.254 15.615 2.549 1.00 80.62 193 THR A C 1
ATOM 1526 O O . THR A 1 193 ? 5.046 15.091 3.643 1.00 80.62 193 THR A O 1
ATOM 1529 N N . PHE A 1 194 ? 5.494 14.910 1.451 1.00 83.19 194 PHE A N 1
ATOM 1530 C CA . PHE A 1 194 ? 5.735 13.477 1.477 1.00 83.19 194 PHE A CA 1
ATOM 1531 C C . PHE A 1 194 ? 7.166 13.182 1.915 1.00 83.19 194 PHE A C 1
ATOM 1533 O O . PHE A 1 194 ? 8.107 13.819 1.446 1.00 83.19 194 PHE A O 1
ATOM 1540 N N . THR A 1 195 ? 7.332 12.163 2.754 1.00 85.19 195 THR A N 1
ATOM 1541 C CA . THR A 1 195 ? 8.650 11.643 3.127 1.00 85.19 195 THR A CA 1
ATOM 1542 C C . THR A 1 195 ? 8.763 10.174 2.736 1.00 85.19 195 THR A C 1
ATOM 1544 O O . THR A 1 195 ? 7.924 9.372 3.141 1.00 85.19 195 THR A O 1
ATOM 1547 N N . MET A 1 196 ? 9.820 9.820 2.000 1.00 88.94 196 MET A N 1
ATOM 1548 C CA . MET A 1 196 ? 10.243 8.438 1.763 1.00 88.94 196 MET A CA 1
ATOM 1549 C C . MET A 1 196 ? 11.652 8.230 2.289 1.00 88.94 196 MET A C 1
ATOM 1551 O O . MET A 1 196 ? 12.584 8.919 1.877 1.00 88.94 196 MET A O 1
ATOM 1555 N N . THR A 1 197 ? 11.818 7.278 3.206 1.00 90.69 197 THR A N 1
ATOM 1556 C CA . THR A 1 197 ? 13.131 6.992 3.800 1.00 90.69 197 THR A CA 1
ATOM 1557 C C . THR A 1 197 ? 13.490 5.515 3.795 1.00 90.69 197 THR A C 1
ATOM 1559 O O . THR A 1 197 ? 12.601 4.662 3.842 1.00 90.69 197 THR A O 1
ATOM 1562 N N . ASN A 1 198 ? 14.789 5.203 3.750 1.00 90.38 198 ASN A N 1
ATOM 1563 C CA . ASN A 1 198 ? 15.352 3.851 3.904 1.00 90.38 198 ASN A CA 1
ATOM 1564 C C . ASN A 1 198 ? 14.726 2.799 2.972 1.00 90.38 198 ASN A C 1
ATOM 1566 O O . ASN A 1 198 ? 14.540 1.652 3.364 1.00 90.38 198 ASN A O 1
ATOM 1570 N N . SER A 1 199 ? 14.315 3.189 1.767 1.00 88.69 199 SER A N 1
ATOM 1571 C CA . SER A 1 199 ? 13.491 2.346 0.896 1.00 88.69 199 SER A CA 1
ATOM 1572 C C . SER A 1 199 ? 14.269 1.819 -0.310 1.00 88.69 199 SER A C 1
ATOM 1574 O O . SER A 1 199 ? 15.241 2.420 -0.753 1.00 88.69 199 SER A O 1
ATOM 1576 N N . SER A 1 200 ? 13.844 0.685 -0.857 1.00 91.06 200 SER A N 1
ATOM 1577 C CA . SER A 1 200 ? 14.478 0.014 -1.990 1.00 91.06 200 SER A CA 1
ATOM 1578 C C . SER A 1 200 ? 13.448 -0.412 -3.033 1.00 91.06 200 SER A C 1
ATOM 1580 O O . SER A 1 200 ? 12.379 -0.928 -2.705 1.00 91.06 200 SER A O 1
ATOM 1582 N N . VAL A 1 201 ? 13.771 -0.180 -4.302 1.00 91.00 201 VAL A N 1
ATOM 1583 C CA . VAL A 1 201 ? 12.936 -0.517 -5.458 1.00 91.00 201 VAL A CA 1
ATOM 1584 C C . VAL A 1 201 ? 13.811 -1.254 -6.462 1.00 91.00 201 VAL A C 1
ATOM 1586 O O . VAL A 1 201 ? 14.728 -0.658 -7.025 1.00 91.00 201 VAL A O 1
ATOM 1589 N N . CYS A 1 202 ? 13.584 -2.554 -6.649 1.00 93.12 202 CYS A N 1
ATOM 1590 C CA . CYS A 1 202 ? 14.531 -3.421 -7.350 1.00 93.12 202 CYS A CA 1
ATOM 1591 C C . CYS A 1 202 ? 13.874 -4.352 -8.373 1.00 93.12 202 CYS A C 1
ATOM 1593 O O . CYS A 1 202 ? 12.909 -5.027 -8.042 1.00 93.12 202 CYS A O 1
ATOM 1595 N N . ASN A 1 203 ? 14.421 -4.488 -9.582 1.00 93.56 203 ASN A N 1
ATOM 1596 C CA . ASN A 1 203 ? 13.916 -5.442 -10.584 1.00 93.56 203 ASN A CA 1
ATOM 1597 C C . ASN A 1 203 ? 12.427 -5.266 -10.937 1.00 93.56 203 ASN A C 1
ATOM 1599 O O . ASN A 1 203 ? 11.767 -6.223 -11.342 1.00 93.56 203 ASN A O 1
ATOM 1603 N N . ASN A 1 204 ? 11.875 -4.064 -10.778 1.00 93.19 204 ASN A N 1
ATOM 1604 C CA . ASN A 1 204 ? 10.501 -3.778 -11.170 1.00 93.19 204 ASN A CA 1
ATOM 1605 C C . ASN A 1 204 ? 10.430 -3.398 -12.647 1.00 93.19 204 ASN A C 1
ATOM 1607 O O . ASN A 1 204 ? 11.418 -2.948 -13.237 1.00 93.19 204 ASN A O 1
ATOM 1611 N N . SER A 1 205 ? 9.247 -3.561 -13.242 1.00 94.12 205 SER A N 1
ATOM 1612 C CA . SER A 1 205 ? 9.016 -3.172 -14.627 1.00 94.12 205 SER A CA 1
ATOM 1613 C C . SER A 1 205 ? 7.692 -2.461 -14.862 1.00 94.12 205 SER A C 1
ATOM 1615 O O . SER A 1 205 ? 6.641 -2.957 -14.460 1.00 94.12 205 SER A O 1
ATOM 1617 N N . ALA A 1 206 ? 7.760 -1.317 -15.543 1.00 93.00 206 ALA A N 1
ATOM 1618 C CA . ALA A 1 206 ? 6.599 -0.558 -15.990 1.00 93.00 206 ALA A CA 1
ATOM 1619 C C . ALA A 1 206 ? 6.907 0.292 -17.225 1.00 93.00 206 ALA A C 1
ATOM 1621 O O . ALA A 1 206 ? 8.075 0.491 -17.561 1.00 93.00 206 ALA A O 1
ATOM 1622 N N . THR A 1 207 ? 5.861 0.822 -17.860 1.00 91.56 207 THR A N 1
ATOM 1623 C CA . THR A 1 207 ? 5.988 1.668 -19.055 1.00 91.56 207 THR A CA 1
ATOM 1624 C C . THR A 1 207 ? 6.453 3.075 -18.724 1.00 91.56 207 THR A C 1
ATOM 1626 O O . THR A 1 207 ? 7.019 3.695 -19.599 1.00 91.56 207 THR A O 1
ATOM 1629 N N . TRP A 1 208 ? 6.216 3.631 -17.527 1.00 88.81 208 TRP A N 1
ATOM 1630 C CA . TRP A 1 208 ? 6.565 5.039 -17.256 1.00 88.81 208 TRP A CA 1
ATOM 1631 C C . TRP A 1 208 ? 7.553 5.217 -16.113 1.00 88.81 208 TRP A C 1
ATOM 1633 O O . TRP A 1 208 ? 8.541 5.933 -16.259 1.00 88.81 208 TRP A O 1
ATOM 1643 N N . SER A 1 209 ? 7.304 4.610 -14.954 1.00 90.81 209 SER A N 1
ATOM 1644 C CA . SER A 1 209 ? 8.136 4.864 -13.780 1.00 90.81 209 SER A CA 1
ATOM 1645 C C . SER A 1 209 ? 8.140 3.707 -12.784 1.00 90.81 209 SER A C 1
ATOM 1647 O O . SER A 1 209 ? 7.361 2.762 -12.863 1.00 90.81 209 SER A O 1
ATOM 1649 N N . VAL A 1 210 ? 9.054 3.760 -11.821 1.00 89.25 210 VAL A N 1
ATOM 1650 C CA . VAL A 1 210 ? 9.043 2.859 -10.654 1.00 89.25 210 VAL A CA 1
ATOM 1651 C C . VAL A 1 210 ? 8.669 3.589 -9.367 1.00 89.25 210 VAL A C 1
ATOM 1653 O O . VAL A 1 210 ? 8.222 2.977 -8.400 1.00 89.25 210 VAL A O 1
ATOM 1656 N N . ILE A 1 211 ? 8.817 4.911 -9.366 1.00 88.38 211 ILE A N 1
ATOM 1657 C CA . ILE A 1 211 ? 8.290 5.810 -8.350 1.00 88.38 211 ILE A CA 1
ATOM 1658 C C . ILE A 1 211 ? 7.663 6.981 -9.106 1.00 88.38 211 ILE A C 1
ATOM 1660 O O . ILE A 1 211 ? 8.364 7.654 -9.862 1.00 88.38 211 ILE A O 1
ATOM 1664 N N . MET A 1 212 ? 6.368 7.218 -8.901 1.00 87.44 212 MET A N 1
ATOM 1665 C CA . MET A 1 212 ? 5.659 8.377 -9.443 1.00 87.44 212 MET A CA 1
ATOM 1666 C C . MET A 1 212 ? 5.270 9.312 -8.305 1.00 87.44 212 MET A C 1
ATOM 1668 O O . MET A 1 212 ? 4.745 8.871 -7.284 1.00 87.44 212 MET A O 1
ATOM 1672 N N . SER A 1 213 ? 5.500 10.608 -8.499 1.00 82.38 213 SER A N 1
ATOM 1673 C CA . SER A 1 213 ? 5.169 11.639 -7.522 1.00 82.38 213 SER A CA 1
ATOM 1674 C C . SER A 1 213 ? 4.640 12.890 -8.218 1.00 82.38 213 SER A C 1
ATOM 1676 O O . SER A 1 213 ? 5.382 13.528 -8.966 1.00 82.38 213 SER A O 1
ATOM 1678 N N . GLN A 1 214 ? 3.376 13.255 -7.981 1.00 78.69 214 GLN A N 1
ATOM 1679 C CA . GLN A 1 214 ? 2.745 14.425 -8.605 1.00 78.69 214 GLN A CA 1
ATOM 1680 C C . GLN A 1 214 ? 2.078 15.380 -7.597 1.00 78.69 214 GLN A C 1
ATOM 1682 O O . GLN A 1 214 ? 1.311 14.961 -6.733 1.00 78.69 214 GLN A O 1
ATOM 1687 N N . SER A 1 215 ? 2.347 16.684 -7.766 1.00 67.38 215 SER A N 1
ATOM 1688 C CA . SER A 1 215 ? 1.684 17.806 -7.073 1.00 67.38 215 SER A CA 1
ATOM 1689 C C . SER A 1 215 ? 1.892 17.885 -5.551 1.00 67.38 215 SER A C 1
ATOM 1691 O O . SER A 1 215 ? 0.918 17.962 -4.805 1.00 67.38 215 SER A O 1
ATOM 1693 N N . SER A 1 216 ? 3.150 17.893 -5.084 1.00 75.25 216 SER A N 1
ATOM 1694 C CA . SER A 1 216 ? 3.517 18.131 -3.673 1.00 75.25 216 SER A CA 1
ATOM 1695 C C . SER A 1 216 ? 5.019 18.361 -3.471 1.00 75.25 216 SER A C 1
ATOM 1697 O O . SER A 1 216 ? 5.802 18.244 -4.410 1.00 75.25 216 SER A O 1
ATOM 1699 N N . THR A 1 217 ? 5.418 18.681 -2.239 1.00 83.38 217 THR A N 1
ATOM 1700 C CA . THR A 1 217 ? 6.822 18.667 -1.799 1.00 83.38 217 THR A CA 1
ATOM 1701 C C . THR A 1 217 ? 7.224 17.248 -1.396 1.00 83.38 217 THR A C 1
ATOM 1703 O O . THR A 1 217 ? 6.467 16.568 -0.701 1.00 83.38 217 THR A O 1
ATOM 1706 N N . TYR A 1 218 ? 8.424 16.810 -1.787 1.00 82.38 218 TYR A N 1
ATOM 1707 C CA . TYR A 1 218 ? 8.932 15.466 -1.504 1.00 82.38 218 TYR A CA 1
ATOM 1708 C C . TYR A 1 218 ? 10.300 15.515 -0.830 1.00 82.38 218 TYR A C 1
ATOM 1710 O O . TYR A 1 218 ? 11.193 16.232 -1.275 1.00 82.38 218 TYR A O 1
ATOM 1718 N N . THR A 1 219 ? 10.471 14.687 0.195 1.00 88.06 219 THR A N 1
ATOM 1719 C CA . THR A 1 219 ? 11.746 14.444 0.866 1.00 88.06 219 THR A CA 1
ATOM 1720 C C . THR A 1 219 ? 12.104 12.973 0.719 1.00 88.06 219 THR A C 1
ATOM 1722 O O . THR A 1 219 ? 11.395 12.100 1.223 1.00 88.06 219 THR A O 1
ATOM 1725 N N . PHE A 1 220 ? 13.224 12.697 0.056 1.00 88.06 220 PHE A N 1
ATOM 1726 C CA . PHE A 1 220 ? 13.779 11.352 -0.076 1.00 88.06 220 PHE A CA 1
ATOM 1727 C C . PHE A 1 220 ? 15.068 11.247 0.741 1.00 88.06 220 PHE A C 1
ATOM 1729 O O . PHE A 1 220 ? 15.948 12.095 0.619 1.00 88.06 220 PHE A O 1
ATOM 1736 N N . GLY A 1 221 ? 15.197 10.203 1.559 1.00 89.69 221 GLY A N 1
ATOM 1737 C CA . GLY A 1 221 ? 16.417 9.925 2.323 1.00 89.69 221 GLY A CA 1
ATOM 1738 C C . GLY A 1 221 ? 16.788 8.450 2.256 1.00 89.69 221 GLY A C 1
ATOM 1739 O O . GLY A 1 221 ? 15.948 7.598 2.520 1.00 89.69 221 GLY A O 1
ATOM 1740 N N . PHE A 1 222 ? 18.032 8.118 1.905 1.00 90.88 222 PHE A N 1
ATOM 1741 C CA . PHE A 1 222 ? 18.507 6.723 1.846 1.00 90.88 222 PHE A CA 1
ATOM 1742 C C . PHE A 1 222 ? 17.586 5.798 1.021 1.00 90.88 222 PHE A C 1
ATOM 1744 O O . PHE A 1 222 ? 17.138 4.755 1.494 1.00 90.88 222 PHE A O 1
ATOM 1751 N N . CYS A 1 223 ? 17.239 6.213 -0.198 1.00 88.69 223 CYS A N 1
ATOM 1752 C CA . CYS A 1 223 ? 16.383 5.439 -1.097 1.00 88.69 223 CYS A CA 1
ATOM 1753 C C . CYS A 1 223 ? 17.191 4.899 -2.279 1.00 88.69 223 CYS A C 1
ATOM 1755 O O . CYS A 1 223 ? 17.887 5.662 -2.941 1.00 88.69 223 CYS A O 1
ATOM 1757 N N . ASN A 1 224 ? 17.074 3.600 -2.556 1.00 89.88 224 ASN A N 1
ATOM 1758 C CA . ASN A 1 224 ? 17.824 2.915 -3.605 1.00 89.88 224 ASN A CA 1
ATOM 1759 C C . ASN A 1 224 ? 16.888 2.396 -4.699 1.00 89.88 224 ASN A C 1
ATOM 1761 O O . ASN A 1 224 ? 15.918 1.693 -4.419 1.00 89.88 224 ASN A O 1
ATOM 1765 N N . VAL A 1 225 ? 17.214 2.690 -5.955 1.00 88.94 225 VAL A N 1
ATOM 1766 C CA . VAL A 1 225 ? 16.515 2.174 -7.137 1.00 88.94 225 VAL A CA 1
ATOM 1767 C C . VAL A 1 225 ? 17.512 1.323 -7.921 1.00 88.94 225 VAL A C 1
ATOM 1769 O O . VAL A 1 225 ? 18.508 1.843 -8.411 1.00 88.94 225 VAL A O 1
ATOM 1772 N N . LEU A 1 226 ? 17.283 0.011 -7.993 1.00 90.38 226 LEU A N 1
ATOM 1773 C CA . LEU A 1 226 ? 18.262 -0.972 -8.469 1.00 90.38 226 LEU A CA 1
ATOM 1774 C C . LEU A 1 226 ? 17.696 -1.809 -9.627 1.00 90.38 226 LEU A C 1
ATOM 1776 O O . LEU A 1 226 ? 16.641 -2.416 -9.497 1.00 90.38 226 LEU A O 1
ATOM 1780 N N . SER A 1 227 ? 18.401 -1.882 -10.757 1.00 88.75 227 SER A N 1
ATOM 1781 C CA . SER A 1 227 ? 18.119 -2.856 -11.831 1.00 88.75 227 SER A CA 1
ATOM 1782 C C . SER A 1 227 ? 16.658 -2.902 -12.329 1.00 88.75 227 SER A C 1
ATOM 1784 O O . SER A 1 227 ? 16.086 -3.973 -12.495 1.00 88.75 227 SER A O 1
ATOM 1786 N N . ASN A 1 228 ? 16.018 -1.751 -12.556 1.00 89.81 228 ASN A N 1
ATOM 1787 C CA . ASN A 1 228 ? 14.626 -1.689 -13.027 1.00 89.81 228 ASN A CA 1
ATOM 1788 C C . ASN A 1 228 ? 14.535 -1.639 -14.560 1.00 89.81 228 ASN A C 1
ATOM 1790 O O . ASN A 1 228 ? 15.454 -1.164 -15.221 1.00 89.81 228 ASN A O 1
ATOM 1794 N N . THR A 1 229 ? 13.425 -2.121 -15.123 1.00 91.75 229 THR A N 1
ATOM 1795 C CA . THR A 1 229 ? 13.228 -2.232 -16.578 1.00 91.75 229 THR A CA 1
ATOM 1796 C C . THR A 1 229 ? 12.041 -1.408 -17.053 1.00 91.75 229 THR A C 1
ATOM 1798 O O . THR A 1 229 ? 10.908 -1.635 -16.632 1.00 91.75 229 THR A O 1
ATOM 1801 N N . HIS A 1 230 ? 12.279 -0.517 -18.006 1.00 87.06 230 HIS A N 1
ATOM 1802 C CA . HIS A 1 230 ? 11.212 0.150 -18.737 1.00 87.06 230 HIS A CA 1
ATOM 1803 C C . HIS A 1 230 ? 10.612 -0.813 -19.770 1.00 87.06 230 HIS A C 1
ATOM 1805 O O . HIS A 1 230 ? 11.332 -1.334 -20.621 1.00 87.06 230 HIS A O 1
ATOM 1811 N N . THR A 1 231 ? 9.313 -1.092 -19.685 1.00 79.88 231 THR A N 1
ATOM 1812 C CA . THR A 1 231 ? 8.614 -1.904 -20.689 1.00 79.88 231 THR A CA 1
ATOM 1813 C C . THR A 1 231 ? 8.109 -0.988 -21.793 1.00 79.88 231 THR A C 1
ATOM 1815 O O . THR A 1 231 ? 7.153 -0.250 -21.603 1.00 79.88 231 THR A O 1
ATOM 1818 N N . GLU A 1 232 ? 8.770 -0.997 -22.950 1.00 65.75 232 GLU A N 1
ATOM 1819 C CA . GLU A 1 232 ? 8.265 -0.278 -24.121 1.00 65.75 232 GLU A CA 1
ATOM 1820 C C . GLU A 1 232 ? 6.947 -0.909 -24.583 1.00 65.75 232 GLU A C 1
ATOM 1822 O O . GLU A 1 232 ? 6.891 -2.091 -24.932 1.00 65.75 232 GLU A O 1
ATOM 1827 N N . THR A 1 233 ? 5.874 -0.122 -24.595 1.00 59.31 233 THR A N 1
ATOM 1828 C CA . THR A 1 233 ? 4.667 -0.462 -25.348 1.00 59.31 233 THR A CA 1
ATOM 1829 C C . THR A 1 233 ? 4.964 -0.251 -26.830 1.00 59.31 233 THR A C 1
ATOM 1831 O O . THR A 1 233 ? 5.112 0.894 -27.257 1.00 59.31 233 THR A O 1
ATOM 1834 N N . ARG A 1 234 ? 5.098 -1.346 -27.585 1.00 45.12 234 ARG A N 1
ATOM 1835 C CA . ARG A 1 234 ? 5.012 -1.319 -29.053 1.00 45.12 234 ARG A CA 1
ATOM 1836 C C . ARG A 1 234 ? 3.589 -1.028 -29.506 1.00 45.12 234 ARG A C 1
ATOM 1838 O O . ARG A 1 234 ? 2.660 -1.522 -28.829 1.00 45.12 234 ARG A O 1
#

Sequence (234 aa):
MFLGEYHLFAYSKQQEKNVLHSDQAPYSVWETFYQDYPKSNYYSGKNVKGSAINGEYFIFNAIFLSVTTTSAITFSKAGIKFLDSYKSLSSCSSNTVGGAINFNCDSSIVQYRSCGYKSQTRGDRGQHSCAMLVWQSNSKNYVYESSFINCGNTEKDDTNYIYLGKPSVKSINSSYCKARYTAGITLYFNTGTFTMTNSSVCNNSATWSVIMSQSSTYTFGFCNVLSNTHTETR

Secondary structure (DSSP, 8-state):
------------TT--S-----SS-HHHHHHHH-SS--SSPPEEEES--EE-SSS-EEEEEEEEE---SS-SEEE-SSS-EEEEEEEEEES-EESSTTTTEEEESS-EEEEEEEEEES-EESSSS-SSEEEEPPTT--SEEEEES-EEES-B-TTSSEEEEEESSEEEEES-EEES-B-SSEEEEEEES-SS-EEEES-EEES-EESSEEEEEESS-EEEES-EEES-EE----

pLDDT: mean 77.94, std 16.73, range [24.28, 94.12]

Foldseek 3Di:
DDPDPPPPPDDDVPDPDQPQVPPDDQQVVCCVPDVDGFPDDEAEEELQADEDPDGEYEHHRYEYDAAAEAQSYEYDEADYEYEYESYEYELFEYQDAFTNEEYAELAAYEYEQYEYYNFQYNDQHARHGEHHYDQPRQHHQEHELYEYELTYDLVHAEHHYREEHAYEAENYEFANAEYAAERAEEYDRYDAEYEHELYEYEQYEYQHYPYHHDDYHYHYYNYYYYHYYHDDDD

Organism: Trichomonas vaginalis (strain ATCC PRA-98 / G3) (NCBI:txid412133)